Protein AF-A0A7U6KN04-F1 (afdb_monomer)

Nearest PDB structures (foldseek):
  6z42-assembly1_C  TM=4.101E-01  e=3.270E-01  Halomonas elongata DSM 2581
  3j98-assembly1_A  TM=2.577E-01  e=6.551E+00  Cricetulus griseus
  5i6d-assembly1_A  TM=1.847E-01  e=7.385E+00  Mycobacterium tuberculosis

Solvent-accessible surface area (backbone atoms only — not comparable to full-atom values): 20841 Å² total; per-residue (Å²): 142,78,86,77,80,76,82,75,76,75,76,66,75,45,76,50,78,45,83,50,96,66,23,37,42,40,35,39,36,37,52,29,76,85,34,38,54,49,93,87,43,89,87,42,47,56,49,71,74,61,46,39,47,77,46,79,41,98,45,84,90,50,55,56,42,81,38,49,54,45,70,46,79,86,47,94,47,59,47,67,56,26,50,44,52,22,38,37,57,32,64,65,52,79,93,85,68,64,71,39,37,35,35,32,11,45,56,49,81,11,37,39,49,28,50,44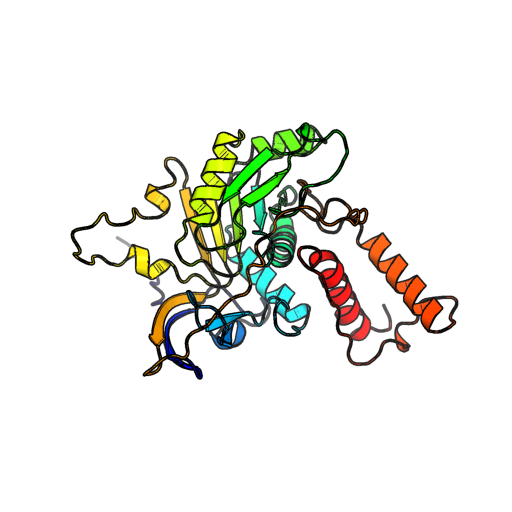,22,45,59,48,38,31,80,83,35,69,76,36,32,33,36,20,38,33,71,69,84,79,88,52,103,77,48,80,81,40,60,52,38,61,39,58,44,101,85,49,88,72,38,63,38,38,33,44,47,47,92,48,64,69,63,33,54,47,57,36,50,18,14,22,39,38,39,24,39,58,68,41,58,78,57,58,55,58,53,38,48,54,49,35,41,37,76,59,51,30,73,52,45,43,34,38,34,44,38,23,54,30,31,41,36,62,52,71,72,66,60,87,65,94,58,102,65,82,78,80,71,47,72,54,72,72,38,78,84,36,51,67,46,79,38,51,45,28,35,29,37,74,48,81,44,75,35,88,86,67,81,88,71,84,77,79,93,76,73,70,81,71,81,66,99,61,82,78,72,94,65,82,53,78,24,49,29,59,31,73,57,76,64,68,65,43,69,60,53,50,52,51,49,36,53,52,52,10,53,76,70,74,41,98,57,65,57,78,88,73,58,66,98,74,80,88,73,77,52,56,78,67,52,30,47,65,42,44,56,50,42,39,48,51,56,52,44,72,75,43,87,84,118

Sequence (359 aa):
MNDTNQDITSNKTYKRSITLPRGTLDLTYQTNSMANKNSLKQNDSYQLEDLLGFAQRINPKRAFLFVSKVLGRHIPVAPSTMRDAFTDLANLVPSDLPKPILVIGMAETAVGLSAGVHQALQTRYPNALLLNSTRHTQHSDNNSEALLTTFNEDHSHASQHLIYQSTDSVTQEQLLASKTLIMVDDEASTGNTCVNVVTALRDAGLTQLEQVHLTTLVDWSLDQENTNQQTDDIMPARMADRLTGIEFHRHHLLSGAWQWTDAPNPEPITMPSVDTTAAGSQALGFTGNWGRFPTLNSTDGFNNYLSSFQAAFASFHNQDSFDVTQLPKKILVLGSNEFVWLPFLLAEWLETTSQNPQS

Mean predicted aligned error: 8.48 Å

Secondary structure (DSSP, 8-state):
-------------EEEEEEETTEEEEEEEEE-TTSBSSTTSTT-BPPHHHHEEEEE---SS--EEEEESSS-SSS---HHHHHHHHHHHHHHS-S---SSEEEEEPTTTHHHHHHHHHHHHTTT-TTPEE---BSS----TTGGGGEEEEEE-TT-SS-EEEEEPPSSHHHHHHHHT--EEEEEEEEESSSHHHHHHHHHHHHTT-TT--EEEEEEEEE--SHHHH-----SS-PPPPHHHHSTT-EEEEEEEEEEEEEEEEPSSPPP---------SPPSSPPP----TTTS-BS-TTTTHHHHHHHHHHHHHHHTT-SS--GGGS-S------BTTBTHHHHHHHHHHHHHHH-TT-

pLDDT: mean 83.82, std 17.73, range [25.92, 98.75]

Radius of gyration: 21.84 Å; Cα contacts (8 Å, |Δi|>4): 608; chains: 1; bounding box: 73×58×54 Å

Foldseek 3Di:
DDDDPPPPPPFDWDWDWDDDPFFIKIWIKGFDQQLDQPPVDHDDADDLVLFWDKDADLDPPGGIDTDGQQQCPPHHHQLVSVLSLLLSLLVLDDLDDDDDEEFEEEFDRCLQSSLSSLVNNCVRRLRYKFAYWDLADQDDPPPPVFWLFWFFDPPDPQTIITTTEDPDPVLRVRLLQGQEYEYEYAEAAACVVVLRVLVRSVVSRNVNHAEYEDGYQEYANVVLQVPPDPDPPDRDDDNCVSNPNHHYHYTYRMYTHMDTDTDPPGDDRDDPPPRDSDDDPDNDPCPDPCNNYIDSDNCPCLVVVLVVVFCVVCVVVVHPTRQLVPDDPDDDQDADTNRDNSSSVVSVVNVVCNVPVPD

Structure (mmCIF, N/CA/C/O backbone):
data_AF-A0A7U6KN04-F1
#
_entry.id   AF-A0A7U6KN04-F1
#
loop_
_atom_site.group_PDB
_atom_site.id
_atom_site.type_symbol
_atom_site.label_atom_id
_atom_site.label_alt_id
_atom_site.label_comp_id
_atom_site.label_asym_id
_atom_site.label_entity_id
_atom_site.label_seq_id
_atom_site.pdbx_PDB_ins_code
_atom_site.Cartn_x
_atom_site.Cartn_y
_atom_site.Cartn_z
_atom_site.occupancy
_atom_site.B_iso_or_equiv
_atom_site.auth_seq_id
_atom_site.auth_comp_id
_atom_site.auth_asym_id
_atom_site.auth_atom_id
_atom_site.pdbx_PDB_model_num
ATOM 1 N N . MET A 1 1 ? -41.191 12.224 -18.352 1.00 35.34 1 MET A N 1
ATOM 2 C CA . MET A 1 1 ? -40.202 11.778 -19.349 1.00 35.34 1 MET A CA 1
ATOM 3 C C . MET A 1 1 ? -39.250 12.929 -19.563 1.00 35.34 1 MET A C 1
ATOM 5 O O . MET A 1 1 ? -39.629 13.875 -20.228 1.00 35.34 1 MET A O 1
ATOM 9 N N . ASN A 1 2 ? -38.102 12.896 -18.899 1.00 25.92 2 ASN A N 1
ATOM 10 C CA . ASN A 1 2 ? -36.948 13.712 -19.249 1.00 25.92 2 ASN A CA 1
ATOM 11 C C . ASN A 1 2 ? -35.750 12.788 -19.078 1.00 25.92 2 ASN A C 1
ATOM 13 O O . ASN A 1 2 ? -35.497 12.311 -17.972 1.00 25.92 2 ASN A O 1
ATOM 17 N N . ASP A 1 3 ? -35.133 12.477 -20.212 1.00 30.30 3 ASP A N 1
ATOM 18 C CA . ASP A 1 3 ? -33.975 11.612 -20.358 1.00 30.30 3 ASP A CA 1
ATOM 19 C C . ASP A 1 3 ? -32.806 12.127 -19.520 1.00 30.30 3 ASP A C 1
ATOM 21 O O . ASP A 1 3 ? -32.228 13.182 -19.782 1.00 30.30 3 ASP A O 1
ATOM 25 N N . THR A 1 4 ? -32.429 11.345 -18.516 1.00 29.69 4 THR A N 1
ATOM 26 C CA . THR A 1 4 ? -31.066 11.324 -17.994 1.00 29.69 4 THR A CA 1
ATOM 27 C C . THR A 1 4 ? -30.184 10.623 -19.019 1.00 29.69 4 THR A C 1
ATOM 29 O O . THR A 1 4 ? -30.147 9.395 -19.067 1.00 29.69 4 THR A O 1
ATOM 32 N N . ASN A 1 5 ? -29.458 11.404 -19.821 1.00 30.12 5 ASN A N 1
ATOM 33 C CA . ASN A 1 5 ? -28.256 10.920 -20.492 1.00 30.12 5 ASN A CA 1
ATOM 34 C C . ASN A 1 5 ? -27.247 10.520 -19.406 1.00 30.12 5 ASN A C 1
ATOM 36 O O . ASN A 1 5 ? -26.563 11.367 -18.835 1.00 30.12 5 ASN A O 1
ATOM 40 N N . GLN A 1 6 ? -27.194 9.225 -19.095 1.00 32.91 6 GLN A N 1
ATOM 41 C CA . GLN A 1 6 ? -26.001 8.620 -18.523 1.00 32.91 6 GLN A CA 1
ATOM 42 C C . GLN A 1 6 ? -24.910 8.722 -19.585 1.00 32.91 6 GLN A C 1
ATOM 44 O O . GLN A 1 6 ? -24.980 8.061 -20.621 1.00 32.91 6 GLN A O 1
ATOM 49 N N . ASP A 1 7 ? -23.931 9.585 -19.340 1.00 30.75 7 ASP A N 1
ATOM 50 C CA . ASP A 1 7 ? -22.697 9.632 -20.111 1.00 30.75 7 ASP A CA 1
ATOM 51 C C . ASP A 1 7 ? -21.932 8.334 -19.811 1.00 30.75 7 ASP A C 1
ATOM 53 O O . ASP A 1 7 ? -21.196 8.215 -18.832 1.00 30.75 7 ASP A O 1
ATOM 57 N N . ILE A 1 8 ? -22.196 7.295 -20.604 1.00 37.28 8 ILE A N 1
ATOM 58 C CA . ILE A 1 8 ? -21.414 6.062 -20.599 1.00 37.28 8 ILE A CA 1
ATOM 59 C C . ILE A 1 8 ? -20.103 6.418 -21.296 1.00 37.28 8 ILE A C 1
ATOM 61 O O . ILE A 1 8 ? -19.973 6.289 -22.514 1.00 37.28 8 ILE A O 1
ATOM 65 N N . THR A 1 9 ? -19.123 6.906 -20.536 1.00 42.34 9 THR A N 1
ATOM 66 C CA . THR A 1 9 ? -17.745 7.015 -21.014 1.00 42.34 9 THR A CA 1
ATOM 67 C C . THR A 1 9 ? -17.294 5.618 -21.427 1.00 42.34 9 THR A C 1
ATOM 69 O O . THR A 1 9 ? -17.093 4.746 -20.583 1.00 42.34 9 THR A O 1
ATOM 72 N N . SER A 1 10 ? -17.179 5.362 -22.732 1.00 43.31 10 SER A N 1
ATOM 73 C CA . SER A 1 10 ? -16.642 4.094 -23.215 1.00 43.31 10 SER A CA 1
ATOM 74 C C . SER A 1 10 ? -15.179 4.004 -22.776 1.00 43.31 10 SER A C 1
ATOM 76 O O . SER A 1 10 ? -14.326 4.696 -23.340 1.00 43.31 10 SER A O 1
ATOM 78 N N . ASN A 1 11 ? -14.873 3.183 -21.771 1.00 65.06 11 ASN A N 1
ATOM 79 C CA . ASN A 1 11 ? -13.492 2.922 -21.376 1.00 65.06 11 ASN A CA 1
ATOM 80 C C . ASN A 1 11 ? -12.765 2.295 -22.567 1.00 65.06 11 ASN A C 1
ATOM 82 O O . ASN A 1 11 ? -13.037 1.161 -22.966 1.00 65.06 11 ASN A O 1
ATOM 86 N N . LYS A 1 12 ? -11.873 3.066 -23.190 1.00 80.00 12 LYS A N 1
ATOM 87 C CA . LYS A 1 12 ? -11.115 2.616 -24.354 1.00 80.00 12 LYS A CA 1
ATOM 88 C C . LYS A 1 12 ? -10.194 1.476 -23.929 1.00 80.00 12 LYS A C 1
ATOM 90 O O . LYS A 1 12 ? -9.319 1.662 -23.089 1.00 80.00 12 LYS A O 1
ATOM 95 N N . THR A 1 13 ? -10.388 0.309 -24.531 1.00 88.75 13 THR A N 1
ATOM 96 C CA . THR A 1 13 ? -9.527 -0.856 -24.320 1.00 88.75 13 THR A CA 1
ATOM 97 C C . THR A 1 13 ? -8.310 -0.793 -25.240 1.00 88.75 13 THR A C 1
ATOM 99 O O . THR A 1 13 ? -8.431 -0.563 -26.445 1.00 88.75 13 THR A O 1
ATOM 102 N N . TYR A 1 14 ? -7.135 -1.037 -24.674 1.00 92.31 14 TYR A N 1
ATOM 103 C CA . TYR A 1 14 ? -5.846 -1.074 -25.352 1.00 92.31 14 TYR A CA 1
ATOM 104 C C . TYR A 1 14 ? -5.291 -2.496 -25.370 1.00 92.31 14 TYR A C 1
ATOM 106 O O . TYR A 1 14 ? -5.616 -3.313 -24.510 1.00 92.31 14 TYR A O 1
ATOM 114 N N . LYS A 1 15 ? -4.426 -2.785 -26.346 1.00 94.62 15 LYS A N 1
ATOM 115 C CA . LYS A 1 15 ? -3.685 -4.046 -26.436 1.00 94.62 15 LYS A CA 1
ATOM 116 C C . LYS A 1 15 ? -2.203 -3.777 -26.594 1.00 94.62 15 LYS A C 1
ATOM 118 O O . LYS A 1 15 ? -1.823 -2.833 -27.290 1.00 94.62 15 LYS A O 1
ATOM 123 N N . ARG A 1 16 ? -1.371 -4.615 -25.981 1.00 95.75 16 ARG A N 1
ATOM 124 C CA . ARG A 1 16 ? 0.081 -4.513 -26.095 1.00 95.75 16 ARG A CA 1
ATOM 125 C C . ARG A 1 16 ? 0.765 -5.857 -25.904 1.00 95.75 16 ARG A C 1
ATOM 127 O O . ARG A 1 16 ? 0.475 -6.544 -24.938 1.00 95.75 16 ARG A O 1
ATOM 134 N N . SER A 1 17 ? 1.734 -6.155 -26.759 1.00 96.69 17 SER A N 1
ATOM 135 C CA . SER A 1 17 ? 2.605 -7.323 -26.619 1.00 96.69 17 SER A CA 1
ATOM 136 C C . SER A 1 17 ? 4.001 -6.887 -26.191 1.00 96.69 17 SER A C 1
ATOM 138 O O . SER A 1 17 ? 4.592 -5.987 -26.793 1.00 96.69 17 SER A O 1
ATOM 140 N N . ILE A 1 18 ? 4.533 -7.523 -25.152 1.00 96.38 18 ILE A N 1
ATOM 141 C CA . ILE A 1 18 ? 5.888 -7.314 -24.644 1.00 96.38 18 ILE A CA 1
ATOM 142 C C . ILE A 1 18 ? 6.683 -8.593 -24.880 1.00 96.38 18 ILE A C 1
ATOM 144 O O . ILE A 1 18 ? 6.336 -9.647 -24.359 1.00 96.38 18 ILE A O 1
ATOM 148 N N . THR A 1 19 ? 7.762 -8.505 -25.653 1.00 95.12 19 THR A N 1
ATOM 149 C CA . THR A 1 19 ? 8.671 -9.640 -25.861 1.00 95.12 19 THR A CA 1
ATOM 150 C C . THR A 1 19 ? 9.779 -9.603 -24.814 1.00 95.12 19 THR A C 1
ATOM 152 O O . THR A 1 19 ? 10.491 -8.606 -24.696 1.00 95.12 19 THR A O 1
ATOM 155 N N . LEU A 1 20 ? 9.929 -10.690 -24.064 1.00 92.75 20 LEU A N 1
ATOM 156 C CA . LEU A 1 20 ? 11.006 -10.931 -23.106 1.00 92.75 20 LEU A CA 1
ATOM 157 C C . LEU A 1 20 ? 11.817 -12.161 -23.558 1.00 92.75 20 LEU A C 1
ATOM 159 O O . LEU A 1 20 ? 11.308 -12.983 -24.318 1.00 92.75 20 LEU A O 1
ATOM 163 N N . PRO A 1 21 ? 13.068 -12.343 -23.096 1.00 90.19 21 PRO A N 1
ATOM 164 C CA . PRO A 1 21 ? 13.891 -13.474 -23.538 1.00 90.19 21 PRO A CA 1
ATOM 165 C C . PRO A 1 21 ? 13.244 -14.857 -23.341 1.00 90.19 21 PRO A C 1
ATOM 167 O O . PRO A 1 21 ? 13.492 -15.763 -24.130 1.00 90.19 21 PRO A O 1
ATOM 170 N N . ARG A 1 22 ? 12.403 -15.025 -22.312 1.00 89.25 22 ARG A N 1
ATOM 171 C CA . ARG A 1 22 ? 11.709 -16.287 -22.002 1.00 89.25 22 ARG A CA 1
ATOM 172 C C . ARG A 1 22 ? 10.321 -16.437 -22.619 1.00 89.25 22 ARG A C 1
ATOM 174 O O . ARG A 1 22 ? 9.714 -17.482 -22.414 1.00 89.25 22 ARG A O 1
ATOM 181 N N . GLY A 1 23 ? 9.811 -15.443 -23.340 1.00 92.62 23 GLY A N 1
ATOM 182 C CA . GLY A 1 23 ? 8.467 -15.508 -23.907 1.00 92.62 23 GLY A CA 1
ATOM 183 C C . GLY A 1 23 ? 7.835 -14.147 -24.154 1.00 92.62 23 GLY A C 1
ATOM 184 O O . GLY A 1 23 ? 8.472 -13.103 -24.013 1.00 92.62 23 GLY A O 1
ATOM 185 N N . THR A 1 24 ? 6.560 -14.164 -24.509 1.00 95.25 24 THR A N 1
ATOM 186 C CA . THR A 1 24 ? 5.783 -12.966 -24.821 1.00 95.25 24 THR A CA 1
ATOM 187 C C . THR A 1 24 ? 4.661 -12.790 -23.809 1.00 95.25 24 THR A C 1
ATOM 189 O O . THR A 1 24 ? 3.948 -13.736 -23.480 1.00 95.25 24 THR A O 1
ATOM 192 N N . LEU A 1 25 ? 4.519 -11.560 -23.318 1.00 95.62 25 LEU A N 1
ATOM 193 C CA . LEU A 1 25 ? 3.440 -11.122 -22.447 1.00 95.62 25 LEU A CA 1
ATOM 194 C C . LEU A 1 25 ? 2.469 -10.257 -23.251 1.00 95.62 25 LEU A C 1
ATOM 196 O O . LEU A 1 25 ? 2.801 -9.129 -23.622 1.00 95.62 25 LEU A O 1
ATOM 200 N N . ASP A 1 26 ? 1.278 -10.780 -23.499 1.00 95.69 26 ASP A N 1
ATOM 201 C CA . ASP A 1 26 ? 0.195 -10.074 -24.172 1.00 95.69 26 ASP A CA 1
ATOM 202 C C . ASP A 1 26 ? -0.744 -9.461 -23.137 1.00 95.69 26 ASP A C 1
ATOM 204 O O . ASP A 1 26 ? -1.201 -10.141 -22.224 1.00 95.69 26 ASP A O 1
ATOM 208 N N . LEU A 1 27 ? -1.026 -8.169 -23.272 1.00 95.06 27 LEU A N 1
ATOM 209 C CA . LEU A 1 27 ? -1.843 -7.381 -22.356 1.00 95.06 27 LEU A CA 1
ATOM 210 C C . LEU A 1 27 ? -3.068 -6.841 -23.086 1.00 95.06 27 LEU A C 1
ATOM 212 O O . LEU A 1 27 ? -2.950 -6.304 -24.191 1.00 95.06 27 LEU A O 1
ATOM 216 N N . THR A 1 28 ? -4.218 -6.897 -22.425 1.00 93.69 28 THR A N 1
ATOM 217 C CA . THR A 1 28 ? -5.410 -6.113 -22.766 1.00 93.69 28 THR A CA 1
ATOM 218 C C . THR A 1 28 ? -5.756 -5.267 -21.551 1.00 93.69 28 THR A C 1
ATOM 220 O O . THR A 1 28 ? -5.873 -5.821 -20.468 1.00 93.69 28 THR A O 1
ATOM 223 N N . TYR A 1 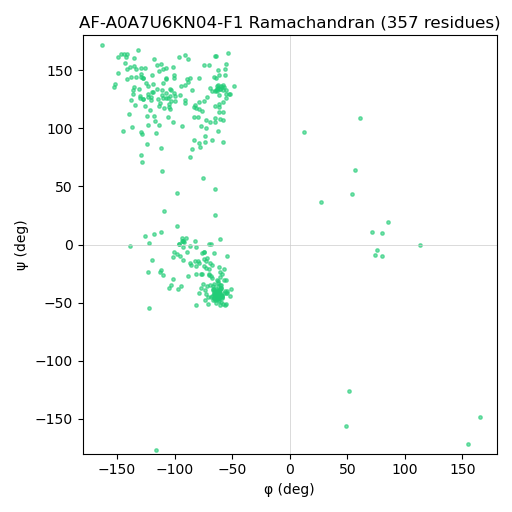29 ? -5.859 -3.944 -21.681 1.00 92.75 29 TYR A N 1
ATOM 224 C CA . TYR A 1 29 ? -5.993 -3.070 -20.510 1.00 92.75 29 TYR A CA 1
ATOM 225 C C . TYR A 1 29 ? -6.808 -1.802 -20.767 1.00 92.75 29 TYR A C 1
ATOM 227 O O . TYR A 1 29 ? -6.992 -1.374 -21.907 1.00 92.75 29 TYR A O 1
ATOM 235 N N . GLN A 1 30 ? -7.269 -1.193 -19.682 1.00 91.56 30 GLN A N 1
ATOM 236 C CA . GLN A 1 30 ? -7.970 0.081 -19.611 1.00 91.56 30 GLN A CA 1
ATOM 237 C C . GLN A 1 30 ? -7.298 0.963 -18.558 1.00 91.56 30 GLN A C 1
ATOM 239 O O . GLN A 1 30 ? -6.778 0.477 -17.553 1.00 91.56 30 GLN A O 1
ATOM 244 N N . THR A 1 31 ? -7.300 2.269 -18.794 1.00 88.88 31 THR A N 1
ATOM 245 C CA . THR A 1 31 ? -6.793 3.262 -17.846 1.00 88.88 31 THR A CA 1
ATOM 246 C C . THR A 1 31 ? -7.968 4.017 -17.248 1.00 88.88 31 THR A C 1
ATOM 248 O O . THR A 1 31 ? -8.966 4.269 -17.928 1.00 88.88 31 THR A O 1
ATOM 251 N N . ASN A 1 32 ? -7.882 4.349 -15.962 1.00 84.38 32 ASN A N 1
ATOM 252 C CA . ASN A 1 32 ? -8.967 5.031 -15.277 1.00 84.38 32 ASN A CA 1
ATOM 253 C C . ASN A 1 32 ? -8.940 6.530 -15.606 1.00 84.38 32 ASN A C 1
ATOM 255 O O . ASN A 1 32 ? -8.054 7.253 -15.158 1.00 84.38 32 ASN A O 1
ATOM 259 N N . SER A 1 33 ? -9.920 7.008 -16.377 1.00 77.44 33 SER A N 1
ATOM 260 C CA . SER A 1 33 ? -10.015 8.423 -16.762 1.00 77.44 33 SER A CA 1
ATOM 261 C C . SER A 1 33 ? -10.326 9.359 -15.593 1.00 77.44 33 SER A C 1
ATOM 263 O O . SER A 1 33 ? -10.115 10.561 -15.717 1.00 77.44 33 SER A O 1
ATOM 265 N N . MET A 1 34 ? -10.824 8.833 -14.468 1.00 74.25 34 MET A N 1
ATOM 266 C CA . MET A 1 34 ? -11.049 9.606 -13.240 1.00 74.25 34 MET A CA 1
ATOM 267 C C . MET A 1 34 ? -9.764 9.783 -12.422 1.00 74.25 34 MET A C 1
ATOM 269 O O . MET A 1 34 ? -9.690 10.688 -11.591 1.00 74.25 34 MET A O 1
ATOM 273 N N . ALA A 1 35 ? -8.743 8.954 -12.664 1.00 69.06 35 ALA A N 1
ATOM 274 C CA . ALA A 1 35 ? -7.421 9.112 -12.076 1.00 69.06 35 ALA A CA 1
ATOM 275 C C . ALA A 1 35 ? -6.604 10.120 -12.903 1.00 69.06 35 ALA A C 1
ATOM 277 O O . ALA A 1 35 ? -5.926 9.762 -13.869 1.00 69.06 35 ALA A O 1
ATOM 278 N N . ASN A 1 36 ? -6.705 11.398 -12.537 1.00 65.50 36 ASN A N 1
ATOM 279 C CA . ASN A 1 36 ? -5.963 12.477 -13.188 1.00 65.50 36 ASN A CA 1
ATOM 280 C C . ASN A 1 36 ? -4.554 12.585 -12.610 1.00 65.50 36 ASN A C 1
ATOM 282 O O . ASN A 1 36 ? -4.407 12.936 -11.443 1.00 65.50 36 ASN A O 1
ATOM 286 N N . LYS A 1 37 ? -3.530 12.380 -13.446 1.00 58.31 37 LYS A N 1
ATOM 287 C CA . LYS A 1 37 ? -2.132 12.583 -13.062 1.00 58.31 37 LYS A CA 1
ATOM 288 C C . LYS A 1 37 ? -1.925 14.046 -12.681 1.00 58.31 37 LYS A C 1
ATOM 290 O O . LYS A 1 37 ? -1.977 14.913 -13.551 1.00 58.31 37 LYS A O 1
ATOM 295 N N . ASN A 1 38 ? -1.632 14.306 -11.407 1.00 57.94 38 ASN A N 1
ATOM 296 C CA . ASN A 1 38 ? -1.598 15.647 -10.816 1.00 57.94 38 ASN A CA 1
ATOM 297 C C . ASN A 1 38 ? -2.960 16.359 -10.901 1.00 57.94 38 ASN A C 1
ATOM 299 O O . ASN A 1 38 ? -3.333 16.891 -11.945 1.00 57.94 38 ASN A O 1
ATOM 303 N N . SER A 1 39 ? -3.646 16.522 -9.764 1.00 52.59 39 SER A N 1
ATOM 304 C CA . SER A 1 39 ? -4.948 17.218 -9.663 1.00 52.59 39 SER A CA 1
ATOM 305 C C . SER A 1 39 ? -4.973 18.660 -10.225 1.00 52.59 39 SER A C 1
ATOM 307 O O . SER A 1 39 ? -6.040 19.255 -10.360 1.00 52.59 39 SER A O 1
ATOM 309 N N . LEU A 1 40 ? -3.809 19.229 -10.563 1.00 46.16 40 LEU A N 1
ATOM 310 C CA . LEU A 1 40 ? -3.621 20.560 -11.148 1.00 46.16 40 LEU A CA 1
ATOM 311 C C . LEU A 1 40 ? -3.581 20.578 -12.692 1.00 46.16 40 LEU A C 1
ATOM 313 O O . LEU A 1 40 ? -3.687 21.655 -13.279 1.00 46.16 40 LEU A O 1
ATOM 317 N N . LYS A 1 41 ? -3.440 19.429 -13.370 1.00 46.91 41 LYS A N 1
ATOM 318 C CA . LYS A 1 41 ? -3.479 19.321 -14.839 1.00 46.91 41 LYS A CA 1
ATOM 319 C C . LYS A 1 41 ? -4.679 18.470 -15.259 1.00 46.91 41 LYS A C 1
ATOM 321 O O . LYS A 1 41 ? -4.616 17.248 -15.270 1.00 46.91 41 LYS A O 1
ATOM 326 N N . GLN A 1 42 ? -5.791 19.122 -15.602 1.00 43.09 42 GLN A N 1
ATOM 327 C CA . GLN A 1 42 ? -6.953 18.426 -16.167 1.00 43.09 42 GLN A CA 1
ATOM 328 C C . GLN A 1 42 ? -6.567 17.705 -17.477 1.00 43.09 42 GLN A C 1
ATOM 330 O O . GLN A 1 42 ? -5.910 18.309 -18.325 1.00 43.09 42 GLN A O 1
ATOM 335 N N . ASN A 1 43 ? -7.039 16.460 -17.643 1.00 50.94 43 ASN A N 1
ATOM 336 C CA . ASN A 1 43 ? -6.989 15.610 -18.850 1.00 50.94 43 ASN A CA 1
ATOM 337 C C . ASN A 1 43 ? -5.741 14.751 -19.145 1.00 50.94 43 ASN A C 1
ATOM 339 O O . ASN A 1 43 ? -5.619 14.286 -20.278 1.00 50.94 43 ASN A O 1
ATOM 343 N N . ASP A 1 44 ? -4.869 14.444 -18.182 1.00 67.94 44 ASP A N 1
ATOM 344 C CA . ASP A 1 44 ? -3.793 13.458 -18.410 1.00 67.94 44 ASP A CA 1
ATOM 345 C C . ASP A 1 44 ? -4.029 12.186 -17.575 1.00 67.94 44 ASP A C 1
ATOM 347 O O . ASP A 1 44 ? -3.531 12.029 -16.461 1.00 67.94 44 ASP A O 1
ATOM 351 N N . SER A 1 45 ? -4.867 11.280 -18.089 1.00 78.50 45 SER A N 1
ATOM 352 C CA . SER A 1 45 ? -5.052 9.950 -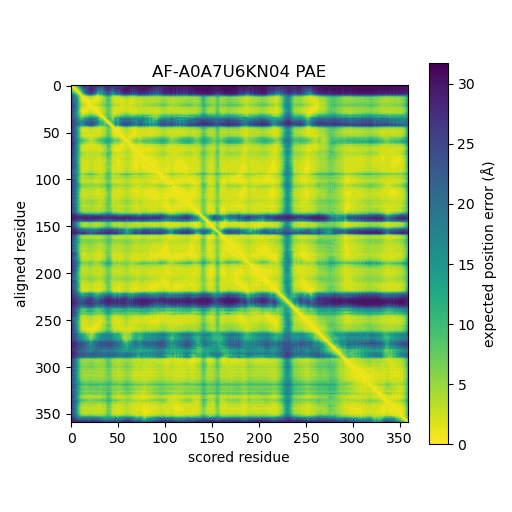17.492 1.00 78.50 45 SER A CA 1
ATOM 353 C C . SER A 1 45 ? -3.747 9.155 -17.572 1.00 78.50 45 SER A C 1
ATOM 355 O O . SER A 1 45 ? -3.079 9.201 -18.612 1.00 78.50 45 SER A O 1
ATOM 357 N N . TYR A 1 46 ? -3.443 8.356 -16.546 1.00 88.12 46 TYR A N 1
ATOM 358 C CA . TYR A 1 46 ? -2.298 7.440 -16.564 1.00 88.12 46 TYR A CA 1
ATOM 359 C C . TYR A 1 46 ? -2.243 6.611 -17.852 1.00 88.12 46 TYR A C 1
ATOM 361 O O . TYR A 1 46 ? -3.253 6.066 -18.296 1.00 88.12 46 TYR A O 1
ATOM 369 N N . GLN A 1 47 ? -1.054 6.480 -18.435 1.00 90.75 47 GLN A N 1
ATOM 370 C CA . GLN A 1 47 ? -0.751 5.488 -19.461 1.00 90.75 47 GLN A CA 1
ATOM 371 C C . GLN A 1 47 ? -0.100 4.258 -18.821 1.00 90.75 47 GLN A C 1
ATOM 373 O O . GLN A 1 47 ? 0.475 4.327 -17.735 1.00 90.75 47 GLN A O 1
ATOM 378 N N . LEU A 1 48 ? -0.109 3.123 -19.532 1.00 93.00 48 LEU A N 1
ATOM 379 C CA . LEU A 1 48 ? 0.569 1.897 -19.083 1.00 93.00 48 LEU A CA 1
ATOM 380 C C . LEU A 1 48 ? 2.029 2.162 -18.681 1.00 93.00 48 LEU A C 1
ATOM 382 O O . LEU A 1 48 ? 2.515 1.609 -17.701 1.00 93.00 48 LEU A O 1
ATOM 386 N N . GLU A 1 49 ? 2.709 3.037 -19.420 1.00 93.69 49 GLU A N 1
ATOM 387 C CA . GLU A 1 49 ? 4.123 3.345 -19.211 1.00 93.69 49 GLU A CA 1
ATOM 388 C C . GLU A 1 49 ? 4.414 4.305 -18.069 1.00 93.69 49 GLU A C 1
ATOM 390 O O . GLU A 1 49 ? 5.574 4.402 -17.664 1.00 93.69 49 GLU A O 1
ATOM 395 N N . ASP A 1 50 ? 3.399 4.998 -17.560 1.00 93.62 50 ASP A N 1
ATOM 396 C CA . ASP A 1 50 ? 3.529 5.791 -16.343 1.00 93.62 50 ASP A CA 1
ATOM 397 C C . ASP A 1 50 ? 3.559 4.880 -15.111 1.00 93.62 50 ASP A C 1
ATOM 399 O O . ASP A 1 50 ? 4.263 5.165 -14.148 1.00 93.62 50 ASP A O 1
ATOM 403 N N . LEU A 1 51 ? 2.821 3.764 -15.155 1.00 95.31 51 LEU A N 1
ATOM 404 C CA . LEU A 1 51 ? 2.635 2.865 -14.015 1.00 95.31 51 LEU A CA 1
ATOM 405 C C . LEU A 1 51 ? 3.584 1.668 -14.036 1.00 95.31 51 LEU A C 1
ATOM 407 O O . LEU A 1 51 ? 4.076 1.263 -12.983 1.00 95.31 51 LEU A O 1
ATOM 411 N N . LEU A 1 52 ? 3.855 1.099 -15.214 1.00 96.06 52 LEU A N 1
ATOM 412 C CA . LEU A 1 52 ? 4.529 -0.189 -15.349 1.00 96.06 52 LEU A CA 1
ATOM 413 C C . LEU A 1 52 ? 5.718 -0.156 -16.312 1.00 96.06 52 LEU A C 1
ATOM 415 O O . LEU A 1 52 ? 5.719 0.494 -17.356 1.00 96.06 52 LEU A O 1
ATOM 419 N N . GLY A 1 53 ? 6.741 -0.920 -15.955 1.00 96.00 53 GLY A N 1
ATOM 420 C CA . GLY A 1 53 ? 7.700 -1.541 -16.855 1.00 96.00 53 GLY A CA 1
ATOM 421 C C . GLY A 1 53 ? 7.597 -3.065 -16.763 1.00 96.00 53 GLY A C 1
ATOM 422 O O . GLY A 1 53 ? 6.765 -3.608 -16.034 1.00 96.00 53 GLY A O 1
ATOM 423 N N . PHE A 1 54 ? 8.469 -3.769 -17.479 1.00 96.06 54 PHE A N 1
ATOM 424 C CA . PHE A 1 54 ? 8.435 -5.229 -17.562 1.00 96.06 54 PHE A CA 1
ATOM 425 C C . PHE A 1 54 ? 9.841 -5.792 -17.410 1.00 96.06 54 PHE A C 1
ATOM 427 O O . PHE A 1 54 ? 10.787 -5.285 -18.011 1.00 96.06 54 PHE A O 1
ATOM 434 N N . ALA A 1 55 ? 9.970 -6.845 -16.612 1.00 93.81 55 ALA A N 1
ATOM 435 C CA . ALA A 1 55 ? 11.224 -7.557 -16.420 1.00 93.81 55 ALA A CA 1
ATOM 436 C C . ALA A 1 55 ? 11.009 -9.069 -16.474 1.00 93.81 55 ALA A C 1
ATOM 438 O O . ALA A 1 55 ? 9.903 -9.573 -16.280 1.00 93.81 55 ALA A O 1
ATOM 439 N N . GLN A 1 56 ? 12.089 -9.803 -16.719 1.00 90.31 56 GLN A N 1
ATOM 440 C CA . GLN A 1 56 ? 12.097 -11.258 -16.658 1.00 90.31 56 GLN A CA 1
ATOM 441 C C . GLN A 1 56 ? 12.439 -11.736 -15.245 1.00 90.31 56 GLN A C 1
ATOM 443 O O . GLN A 1 56 ? 13.310 -11.173 -14.584 1.00 90.31 56 GLN A O 1
ATOM 448 N N . ARG A 1 57 ? 11.796 -12.819 -14.804 1.00 87.62 57 ARG A N 1
ATOM 449 C CA . ARG A 1 57 ? 12.112 -13.509 -13.551 1.00 87.62 57 ARG A CA 1
ATOM 450 C C . ARG A 1 57 ? 12.793 -14.841 -13.816 1.00 87.62 57 ARG A C 1
ATOM 452 O O . ARG A 1 57 ? 12.419 -15.598 -14.717 1.00 87.62 57 ARG A O 1
ATOM 459 N N . ILE A 1 58 ? 13.734 -15.162 -12.937 1.00 84.06 58 ILE A N 1
ATOM 460 C CA . ILE A 1 58 ? 14.235 -16.522 -12.762 1.00 84.06 58 ILE A CA 1
ATOM 461 C C . ILE A 1 58 ? 13.268 -17.217 -11.798 1.00 84.06 58 ILE A C 1
ATOM 463 O O . ILE A 1 58 ? 13.451 -17.194 -10.588 1.00 84.06 58 ILE A O 1
ATOM 467 N N . ASN A 1 59 ? 12.150 -17.719 -12.321 1.00 83.56 59 ASN A N 1
ATOM 468 C CA . ASN A 1 59 ? 11.130 -18.417 -11.541 1.00 83.56 59 ASN A CA 1
ATOM 469 C C . ASN A 1 59 ? 10.393 -19.428 -12.444 1.00 83.56 59 ASN A C 1
ATOM 471 O O . ASN A 1 59 ? 10.109 -19.093 -13.603 1.00 83.56 59 ASN A O 1
ATOM 475 N N . PRO A 1 60 ? 10.101 -20.648 -11.950 1.00 75.69 60 PRO A N 1
ATOM 476 C CA . PRO A 1 60 ? 9.454 -21.690 -12.745 1.00 75.69 60 PRO A CA 1
ATOM 477 C C . PRO A 1 60 ? 7.946 -21.471 -12.941 1.00 75.69 60 PRO A C 1
ATOM 479 O O . PRO A 1 60 ? 7.400 -21.958 -13.920 1.00 75.69 60 PRO A O 1
ATOM 482 N N . LYS A 1 61 ? 7.271 -20.746 -12.038 1.00 77.12 61 LYS A N 1
ATOM 483 C CA . LYS A 1 61 ? 5.816 -20.518 -12.074 1.00 77.12 61 LYS A CA 1
ATOM 484 C C . LYS A 1 61 ? 5.422 -19.217 -12.775 1.00 77.12 61 LYS A C 1
ATOM 486 O O . LYS A 1 61 ? 4.386 -19.165 -13.423 1.00 77.12 61 LYS A O 1
ATOM 491 N N . ARG A 1 62 ? 6.221 -18.153 -12.632 1.00 84.38 62 ARG A N 1
ATOM 492 C CA . ARG A 1 62 ? 5.944 -16.832 -13.227 1.00 84.38 62 ARG A CA 1
ATOM 493 C C . ARG A 1 62 ? 7.216 -16.245 -13.833 1.00 84.38 62 ARG A C 1
ATOM 495 O O . ARG A 1 62 ? 8.060 -15.722 -13.112 1.00 84.38 62 ARG A O 1
ATOM 502 N N . ALA A 1 63 ? 7.352 -16.334 -15.157 1.00 89.19 63 ALA A N 1
ATOM 503 C CA . ALA A 1 63 ? 8.577 -15.986 -15.888 1.00 89.19 63 ALA A CA 1
ATOM 504 C C . ALA A 1 63 ? 8.828 -14.475 -16.063 1.00 89.19 63 ALA A C 1
ATOM 506 O O . ALA A 1 63 ? 9.908 -14.080 -16.504 1.00 89.19 63 ALA A O 1
ATOM 507 N N . PHE A 1 64 ? 7.873 -13.626 -15.692 1.00 92.06 64 PHE A N 1
ATOM 508 C CA . PHE A 1 64 ? 7.939 -12.175 -15.852 1.00 92.06 64 PHE A CA 1
ATOM 509 C C . PHE A 1 64 ? 7.546 -11.444 -14.560 1.00 92.06 64 PHE A C 1
ATOM 511 O O . PHE A 1 64 ? 7.013 -12.035 -13.618 1.00 92.06 64 PHE A O 1
ATOM 518 N N . LEU A 1 65 ? 7.830 -10.147 -14.518 1.00 92.62 65 LEU A N 1
ATOM 519 C CA . LEU A 1 65 ? 7.517 -9.230 -13.429 1.00 92.62 65 LEU A CA 1
ATOM 520 C C . LEU A 1 65 ? 6.974 -7.923 -14.007 1.00 92.62 65 LEU A C 1
ATOM 522 O O . LEU A 1 65 ? 7.590 -7.343 -14.906 1.00 92.62 65 LEU A O 1
ATOM 526 N N . PHE A 1 66 ? 5.869 -7.439 -13.446 1.00 94.75 66 PHE A N 1
ATOM 527 C CA . PHE A 1 66 ? 5.444 -6.058 -13.625 1.00 94.75 66 PHE A CA 1
ATOM 528 C C . PHE A 1 66 ? 6.282 -5.167 -12.705 1.00 94.75 66 PHE A C 1
ATOM 530 O O . PHE A 1 66 ? 6.286 -5.318 -11.485 1.00 94.75 66 PHE A O 1
ATOM 537 N N . VAL A 1 67 ? 7.058 -4.267 -13.297 1.00 95.88 67 VAL A N 1
ATOM 538 C CA . VAL A 1 67 ? 7.941 -3.359 -12.566 1.00 95.88 67 VAL A CA 1
ATOM 539 C C . VAL A 1 67 ? 7.185 -2.063 -12.331 1.00 95.88 67 VAL A C 1
ATOM 541 O O . VAL A 1 67 ? 7.070 -1.255 -13.248 1.00 95.88 67 VAL A O 1
ATOM 544 N N . SER A 1 68 ? 6.669 -1.848 -11.122 1.00 96.31 68 SER A N 1
ATOM 545 C CA . SER A 1 68 ? 6.018 -0.574 -10.804 1.00 96.31 68 SER A CA 1
ATOM 546 C C . SER A 1 68 ? 6.995 0.600 -10.923 1.00 96.31 68 SER A C 1
ATOM 548 O O . SER A 1 68 ? 8.080 0.590 -10.333 1.00 96.31 68 SER A O 1
ATOM 550 N N . LYS A 1 69 ? 6.577 1.625 -11.668 1.00 96.75 69 LYS A N 1
ATOM 551 C CA . LYS A 1 69 ? 7.273 2.907 -11.844 1.00 96.75 69 LYS A CA 1
ATOM 552 C C . LYS A 1 69 ? 6.826 3.973 -10.842 1.00 96.75 69 LYS A C 1
ATOM 554 O O . LYS A 1 69 ? 7.324 5.090 -10.893 1.00 96.75 69 LYS A O 1
ATOM 559 N N . VAL A 1 70 ? 5.931 3.617 -9.917 1.00 96.88 70 VAL A N 1
ATOM 560 C CA . VAL A 1 70 ? 5.348 4.532 -8.919 1.00 96.88 70 VAL A CA 1
ATOM 561 C C . VAL A 1 70 ? 5.499 4.041 -7.472 1.00 96.88 70 VAL A C 1
ATOM 563 O O . VAL A 1 70 ? 4.958 4.649 -6.558 1.00 96.88 70 VAL A O 1
ATOM 566 N N . LEU A 1 71 ? 6.247 2.953 -7.238 1.00 94.69 71 LEU A N 1
ATOM 567 C CA . LEU A 1 71 ? 6.466 2.387 -5.893 1.00 94.69 71 LEU A CA 1
ATOM 568 C C . LEU A 1 71 ? 7.888 2.511 -5.350 1.00 94.69 71 LEU A C 1
ATOM 570 O O . LEU A 1 71 ? 8.087 2.351 -4.152 1.00 94.69 71 LEU A O 1
ATOM 574 N N . GLY A 1 72 ? 8.895 2.689 -6.206 1.00 93.75 72 GLY A N 1
ATOM 575 C CA . GLY A 1 72 ? 10.294 2.690 -5.759 1.00 93.75 72 GLY A CA 1
ATOM 576 C C . GLY A 1 72 ? 10.847 1.317 -5.333 1.00 93.75 72 GLY A C 1
ATOM 577 O O . GLY A 1 72 ? 11.934 1.255 -4.768 1.00 93.75 72 GLY A O 1
ATOM 578 N N . ARG A 1 73 ? 10.130 0.206 -5.588 1.00 92.31 73 ARG A N 1
ATOM 579 C CA . ARG A 1 73 ? 10.525 -1.150 -5.140 1.00 92.31 73 ARG A CA 1
ATOM 580 C C . ARG A 1 73 ? 11.701 -1.744 -5.918 1.00 92.31 73 ARG A C 1
ATOM 582 O O . ARG A 1 73 ? 12.604 -2.325 -5.327 1.00 92.31 73 ARG A O 1
ATOM 589 N N . HIS A 1 74 ? 11.645 -1.671 -7.246 1.00 92.31 74 HIS A N 1
ATOM 590 C CA . HIS A 1 74 ? 12.607 -2.338 -8.138 1.00 92.31 74 HIS A CA 1
ATOM 591 C C . HIS A 1 74 ? 13.535 -1.352 -8.852 1.00 92.31 74 HIS A C 1
ATOM 593 O O . HIS A 1 74 ? 14.637 -1.716 -9.252 1.00 92.31 74 HIS A O 1
ATOM 599 N N . ILE A 1 75 ? 13.075 -0.114 -9.033 1.00 94.69 75 ILE A N 1
ATOM 600 C CA . ILE A 1 75 ? 13.816 0.978 -9.660 1.00 94.69 75 ILE A CA 1
ATOM 601 C C . ILE A 1 75 ? 13.673 2.232 -8.790 1.00 94.69 75 ILE A C 1
ATOM 603 O O . ILE A 1 75 ? 12.642 2.374 -8.129 1.00 94.69 75 ILE A O 1
ATOM 607 N N . PRO A 1 76 ? 14.653 3.152 -8.792 1.00 95.56 76 PRO A N 1
ATOM 608 C CA . PRO A 1 76 ? 14.489 4.453 -8.154 1.00 95.56 76 PRO A CA 1
ATOM 609 C C . PRO A 1 76 ? 13.335 5.231 -8.794 1.00 95.56 76 PRO A C 1
ATOM 611 O O . PRO A 1 76 ? 13.253 5.322 -10.020 1.00 95.56 76 PRO A O 1
ATOM 614 N N . VAL A 1 77 ? 12.471 5.810 -7.964 1.00 96.50 77 VAL A N 1
ATOM 615 C CA . VAL A 1 77 ? 11.338 6.646 -8.382 1.00 96.50 77 VAL A CA 1
ATOM 616 C C . VAL A 1 77 ? 11.412 7.967 -7.620 1.00 96.50 77 VAL A C 1
ATOM 618 O O . VAL A 1 77 ? 11.826 7.987 -6.462 1.00 96.50 77 VAL A O 1
ATOM 621 N N . ALA A 1 78 ? 11.053 9.072 -8.276 1.00 96.44 78 ALA A N 1
ATOM 622 C CA . ALA A 1 78 ? 10.970 10.370 -7.614 1.00 96.44 78 ALA A CA 1
ATOM 623 C C . ALA A 1 78 ? 9.864 10.346 -6.536 1.00 96.44 78 ALA A C 1
ATOM 625 O O . ALA A 1 78 ? 8.760 9.881 -6.841 1.00 96.44 78 ALA A O 1
ATOM 626 N N . PRO A 1 79 ? 10.113 10.842 -5.310 1.00 97.06 79 PRO A N 1
ATOM 627 C CA . PRO A 1 79 ? 9.122 10.820 -4.233 1.00 97.06 79 PRO A CA 1
ATOM 628 C C . PRO A 1 79 ? 7.802 11.500 -4.617 1.00 97.06 79 PRO A C 1
ATOM 630 O O . PRO A 1 79 ? 6.742 10.919 -4.407 1.00 97.06 79 PRO A O 1
ATOM 633 N N . SER A 1 80 ? 7.863 12.645 -5.299 1.00 96.19 80 SER A N 1
ATOM 634 C CA . SER A 1 80 ? 6.716 13.335 -5.903 1.00 96.19 80 SER A CA 1
ATOM 635 C C . SER A 1 80 ? 5.867 12.438 -6.810 1.00 96.19 80 SER A C 1
ATOM 637 O O . SER A 1 80 ? 4.648 12.406 -6.686 1.00 96.19 80 SER A O 1
ATOM 639 N N . THR A 1 81 ? 6.492 11.634 -7.675 1.00 96.06 81 THR A N 1
ATOM 640 C CA . THR A 1 81 ? 5.772 10.694 -8.554 1.00 96.06 81 THR A CA 1
ATOM 641 C C . THR A 1 81 ? 5.070 9.589 -7.763 1.00 96.06 81 THR A C 1
ATOM 643 O O . THR A 1 81 ? 3.959 9.191 -8.112 1.00 96.06 81 THR A O 1
ATOM 646 N N . MET A 1 82 ? 5.696 9.090 -6.694 1.00 97.38 82 MET A N 1
ATOM 647 C CA . MET A 1 82 ? 5.056 8.116 -5.803 1.00 97.38 82 MET A CA 1
ATOM 648 C C . MET A 1 82 ? 3.871 8.760 -5.071 1.00 97.38 82 MET A C 1
ATOM 650 O O . MET A 1 82 ? 2.781 8.194 -5.047 1.00 97.38 82 MET A O 1
ATOM 654 N N . ARG A 1 83 ? 4.059 9.971 -4.529 1.00 97.31 83 ARG A N 1
ATOM 655 C CA . ARG A 1 83 ? 3.019 10.727 -3.823 1.00 97.31 83 ARG A CA 1
ATOM 656 C C . ARG A 1 83 ? 1.804 11.006 -4.694 1.00 97.31 83 ARG A C 1
ATOM 658 O O . ARG A 1 83 ? 0.682 10.828 -4.215 1.00 97.31 83 ARG A O 1
ATOM 665 N N . ASP A 1 84 ? 2.022 11.414 -5.941 1.00 96.00 84 ASP A N 1
ATOM 666 C CA . ASP A 1 84 ? 0.958 11.637 -6.919 1.00 96.00 84 ASP A CA 1
ATOM 667 C C . ASP A 1 84 ? 0.127 10.361 -7.090 1.00 96.00 84 ASP A C 1
ATOM 669 O O . ASP A 1 84 ? -1.080 10.380 -6.865 1.00 96.00 84 ASP A O 1
ATOM 673 N N . ALA A 1 85 ? 0.774 9.222 -7.356 1.00 96.50 85 ALA A N 1
ATOM 674 C CA . ALA A 1 85 ? 0.079 7.946 -7.524 1.00 96.50 85 ALA A CA 1
ATOM 675 C C . ALA A 1 85 ? -0.686 7.509 -6.264 1.00 96.50 85 ALA A C 1
ATOM 677 O O . ALA A 1 85 ? -1.808 7.013 -6.366 1.00 96.50 85 ALA A O 1
ATOM 678 N N . PHE A 1 86 ? -0.113 7.706 -5.071 1.00 97.56 86 PHE A N 1
ATOM 679 C CA . PHE A 1 86 ? -0.767 7.357 -3.803 1.00 97.56 86 PHE A CA 1
ATOM 680 C C . PHE A 1 86 ? -2.011 8.219 -3.566 1.00 97.56 86 PHE A C 1
ATOM 682 O O . PHE A 1 86 ? -3.051 7.719 -3.135 1.00 97.56 86 PHE A O 1
ATOM 689 N N . THR A 1 87 ? -1.911 9.512 -3.875 1.00 97.19 87 THR A N 1
ATOM 690 C CA . THR A 1 87 ? -2.998 10.482 -3.716 1.00 97.19 87 THR A CA 1
ATOM 691 C C . THR A 1 87 ? -4.102 10.243 -4.741 1.00 97.19 87 THR A C 1
ATOM 693 O O . THR A 1 87 ? -5.275 10.195 -4.378 1.00 97.19 87 THR A O 1
ATOM 696 N N . ASP A 1 88 ? -3.741 10.026 -6.005 1.00 95.56 88 ASP A N 1
ATOM 697 C CA . ASP A 1 88 ? -4.691 9.738 -7.078 1.00 95.56 88 ASP A CA 1
ATOM 698 C C . ASP A 1 88 ? -5.455 8.441 -6.799 1.00 95.56 88 ASP A C 1
ATOM 700 O O . ASP A 1 88 ? -6.675 8.394 -6.957 1.00 95.56 88 ASP A O 1
ATOM 704 N N . LEU A 1 89 ? -4.767 7.412 -6.298 1.00 96.19 89 LEU A N 1
ATOM 705 C CA . LEU A 1 89 ? -5.398 6.160 -5.895 1.00 96.19 89 LEU A CA 1
ATOM 706 C C . LEU A 1 89 ? -6.356 6.357 -4.704 1.00 96.19 89 LEU A C 1
ATOM 708 O O . LEU A 1 89 ? -7.476 5.847 -4.725 1.00 96.19 89 LEU A O 1
ATOM 712 N N . ALA A 1 90 ? -5.967 7.144 -3.695 1.00 97.38 90 ALA A N 1
ATOM 713 C CA . ALA A 1 90 ? -6.836 7.501 -2.570 1.00 97.38 90 ALA A CA 1
ATOM 714 C C . ALA A 1 90 ? -8.071 8.319 -2.993 1.00 97.38 90 ALA A C 1
ATOM 716 O O . ALA A 1 90 ? -9.127 8.216 -2.366 1.00 97.38 90 ALA A O 1
ATOM 717 N N . ASN A 1 91 ? -7.961 9.127 -4.049 1.00 95.94 91 ASN A N 1
ATOM 718 C CA . ASN A 1 91 ? -9.056 9.947 -4.571 1.00 95.94 91 ASN A CA 1
ATOM 719 C C . ASN A 1 91 ? -10.129 9.135 -5.307 1.00 95.94 91 ASN A C 1
ATOM 721 O O . ASN A 1 91 ? -11.261 9.602 -5.419 1.00 95.94 91 ASN A O 1
ATOM 725 N N . LEU A 1 92 ? -9.809 7.921 -5.768 1.00 95.38 92 LEU A N 1
ATOM 726 C CA . LEU A 1 92 ? -10.806 6.999 -6.322 1.00 95.38 92 LEU A CA 1
ATOM 727 C C . LEU A 1 92 ? -11.748 6.446 -5.242 1.00 95.38 92 LEU A C 1
ATOM 729 O O . LEU A 1 92 ? -12.892 6.099 -5.534 1.00 95.38 92 LEU A O 1
ATOM 733 N N . VAL A 1 93 ? -11.293 6.399 -3.987 1.00 96.25 93 VAL A N 1
ATOM 734 C CA . VAL A 1 93 ? -12.123 5.984 -2.856 1.00 96.25 93 VAL A CA 1
ATOM 735 C C . VAL A 1 93 ? -13.154 7.085 -2.542 1.00 96.25 93 VAL A C 1
ATOM 737 O O . VAL A 1 93 ? -12.748 8.232 -2.305 1.00 96.25 93 VAL A O 1
ATOM 740 N N . PRO A 1 94 ? -14.467 6.762 -2.477 1.00 95.00 94 PRO A N 1
ATOM 741 C CA . PRO A 1 94 ? -15.534 7.728 -2.204 1.00 95.00 94 PRO A CA 1
ATOM 742 C C . PRO A 1 94 ? -15.324 8.545 -0.923 1.00 95.00 94 PRO A C 1
ATOM 744 O O . PRO A 1 94 ? -14.488 8.220 -0.084 1.00 95.00 94 PRO A O 1
ATOM 747 N N . SER A 1 95 ? -16.079 9.639 -0.777 1.00 93.50 95 SER A N 1
ATOM 748 C CA . SER A 1 95 ? -16.005 10.534 0.397 1.00 93.50 95 SER A CA 1
ATOM 749 C C . SER A 1 95 ? -17.068 10.299 1.462 1.00 93.50 95 SER A C 1
ATOM 751 O O . SER A 1 95 ? -16.947 10.837 2.561 1.00 93.50 95 SER A O 1
ATOM 753 N N . ASP A 1 96 ? -18.050 9.448 1.189 1.00 93.12 96 ASP A N 1
ATOM 754 C CA . ASP A 1 96 ? -19.125 9.119 2.119 1.00 93.12 96 ASP A CA 1
ATOM 755 C C . ASP A 1 96 ? -19.150 7.605 2.341 1.00 93.12 96 ASP A C 1
ATOM 757 O O . ASP A 1 96 ? -19.790 6.867 1.602 1.00 93.12 96 ASP A O 1
ATOM 761 N N . LEU A 1 97 ? -18.339 7.149 3.299 1.00 97.62 97 LEU A N 1
ATOM 762 C CA . LEU A 1 97 ? -18.167 5.735 3.630 1.00 97.62 97 LEU A CA 1
ATOM 763 C C . LEU A 1 97 ? -18.581 5.492 5.086 1.00 97.62 97 LEU A C 1
ATOM 765 O O . LEU A 1 97 ? -18.315 6.359 5.935 1.00 97.62 97 LEU A O 1
ATOM 769 N N . PRO A 1 98 ? -19.164 4.324 5.412 1.00 98.19 98 PRO A N 1
ATOM 770 C CA . PRO A 1 98 ? -19.408 3.908 6.786 1.00 98.19 98 PRO A CA 1
ATOM 771 C C . PRO A 1 98 ? -18.116 3.928 7.613 1.00 98.19 98 PRO A C 1
ATOM 773 O O . PRO A 1 98 ? -17.071 3.431 7.198 1.00 98.19 98 PRO A O 1
ATOM 776 N N . LYS A 1 99 ? -18.173 4.515 8.808 1.00 98.00 99 LYS A N 1
ATOM 777 C CA . LYS A 1 99 ? -17.025 4.665 9.721 1.00 98.00 99 LYS A CA 1
ATOM 778 C C . LYS A 1 99 ? -17.206 3.759 10.942 1.00 98.00 99 LYS A C 1
ATOM 780 O O . LYS A 1 99 ? -18.350 3.594 11.360 1.00 98.00 99 LYS A O 1
ATOM 785 N N . PRO A 1 100 ? -16.129 3.269 11.584 1.00 98.31 100 PRO A N 1
ATOM 786 C CA . PRO A 1 100 ? -14.709 3.573 11.357 1.00 98.31 100 PRO A CA 1
ATOM 787 C C . PRO A 1 100 ? -14.117 2.940 10.090 1.00 98.31 100 PRO A C 1
ATOM 789 O O . PRO A 1 100 ? -14.608 1.916 9.617 1.00 98.31 100 PRO A O 1
ATOM 792 N N . ILE A 1 101 ? -13.061 3.569 9.561 1.00 98.56 101 ILE A N 1
ATOM 793 C CA . ILE A 1 101 ? -12.316 3.103 8.383 1.00 98.56 101 ILE A CA 1
ATOM 794 C C . ILE A 1 101 ? -11.002 2.470 8.829 1.00 98.56 101 ILE A C 1
ATOM 796 O O . ILE A 1 101 ? -10.246 3.077 9.592 1.00 98.56 101 ILE A O 1
ATOM 800 N N . LEU A 1 102 ? -10.718 1.294 8.280 1.00 98.62 102 LEU A N 1
ATOM 801 C CA . LEU A 1 102 ? -9.452 0.590 8.399 1.00 98.62 102 LEU A CA 1
ATOM 802 C C . LEU A 1 102 ? -8.778 0.514 7.027 1.00 98.62 102 LEU A C 1
ATOM 804 O O . LEU A 1 102 ? -9.374 0.024 6.074 1.00 98.62 102 LEU A O 1
ATOM 808 N N . VAL A 1 103 ? -7.537 0.978 6.927 1.00 98.50 103 VAL A N 1
ATOM 809 C CA . VAL A 1 103 ? -6.675 0.839 5.750 1.00 98.50 103 VAL A CA 1
ATOM 810 C C . VAL A 1 103 ? -5.660 -0.264 6.032 1.00 98.50 103 VAL A C 1
ATOM 812 O O . VAL A 1 103 ? -4.915 -0.174 7.008 1.00 98.50 103 VAL A O 1
ATOM 815 N N . ILE A 1 104 ? -5.608 -1.289 5.182 1.00 97.38 104 ILE A N 1
ATOM 816 C CA . ILE A 1 104 ? -4.645 -2.393 5.298 1.00 97.38 104 ILE A CA 1
ATOM 817 C C . ILE A 1 104 ? -3.788 -2.476 4.047 1.00 97.38 104 ILE A C 1
ATOM 819 O O . ILE A 1 104 ? -4.317 -2.593 2.946 1.00 97.38 104 ILE A O 1
ATOM 823 N N . GLY A 1 105 ? -2.468 -2.468 4.229 1.00 95.06 105 GLY A N 1
ATOM 824 C CA . GLY A 1 105 ? -1.494 -2.812 3.198 1.00 95.06 105 GLY A CA 1
ATOM 825 C C . GLY A 1 105 ? -0.954 -4.231 3.344 1.00 95.06 105 GLY A C 1
ATOM 826 O O . GLY A 1 105 ? -0.706 -4.735 4.449 1.00 95.06 105 GLY A O 1
ATOM 827 N N . MET A 1 106 ? -0.724 -4.866 2.202 1.00 90.62 106 MET A N 1
ATOM 828 C CA . MET A 1 106 ? -0.124 -6.192 2.114 1.00 90.62 106 MET A CA 1
ATOM 829 C C . MET A 1 106 ? 1.402 -6.106 2.198 1.00 90.62 106 MET A C 1
ATOM 831 O O . MET A 1 106 ? 2.058 -5.455 1.379 1.00 90.62 106 MET A O 1
ATOM 835 N N . ALA A 1 107 ? 1.989 -6.763 3.202 1.00 89.31 107 ALA A N 1
ATOM 836 C CA . ALA A 1 107 ? 3.434 -6.881 3.272 1.00 89.31 107 ALA A CA 1
ATOM 837 C C . ALA A 1 107 ? 3.958 -7.789 2.150 1.00 89.31 107 ALA A C 1
ATOM 839 O O . ALA A 1 107 ? 3.473 -8.880 1.913 1.00 89.31 107 ALA A O 1
ATOM 840 N N . GLU A 1 108 ? 5.007 -7.428 1.442 1.00 86.56 108 GLU A N 1
ATOM 841 C CA . GLU A 1 108 ? 5.918 -6.341 1.776 1.00 86.56 108 GLU A CA 1
ATOM 842 C C . GLU A 1 108 ? 5.676 -5.089 0.926 1.00 86.56 108 GLU A C 1
ATOM 844 O O . GLU A 1 108 ? 5.826 -3.963 1.392 1.00 86.56 108 GLU A O 1
ATOM 849 N N . THR A 1 109 ? 5.298 -5.293 -0.336 1.00 89.25 109 THR A N 1
ATOM 850 C CA . THR A 1 109 ? 5.349 -4.267 -1.382 1.00 89.25 109 THR A CA 1
ATOM 851 C C . THR A 1 109 ? 4.373 -3.120 -1.149 1.00 89.25 109 THR A C 1
ATOM 853 O O . THR A 1 109 ? 4.718 -1.970 -1.424 1.00 89.25 109 THR A O 1
ATOM 856 N N . ALA A 1 110 ? 3.192 -3.396 -0.598 1.00 93.25 110 ALA A N 1
ATOM 857 C CA . ALA A 1 110 ? 2.162 -2.384 -0.424 1.00 93.25 110 ALA A CA 1
ATOM 858 C C . ALA A 1 110 ? 2.287 -1.593 0.888 1.00 93.25 110 ALA A C 1
ATOM 860 O O . ALA A 1 110 ? 1.515 -0.666 1.091 1.00 93.25 110 ALA A O 1
ATOM 861 N N . VAL A 1 111 ? 3.264 -1.884 1.761 1.00 92.69 111 VAL A N 1
ATOM 862 C CA . VAL A 1 111 ? 3.419 -1.212 3.072 1.00 92.69 111 VAL A CA 1
ATOM 863 C C . VAL A 1 111 ? 3.604 0.304 2.941 1.00 92.69 111 VAL A C 1
ATOM 865 O O . VAL A 1 111 ? 2.984 1.072 3.674 1.00 92.69 111 VAL A O 1
ATOM 868 N N . GLY A 1 112 ? 4.459 0.748 2.013 1.00 94.88 112 GLY A N 1
ATOM 869 C CA . GLY A 1 112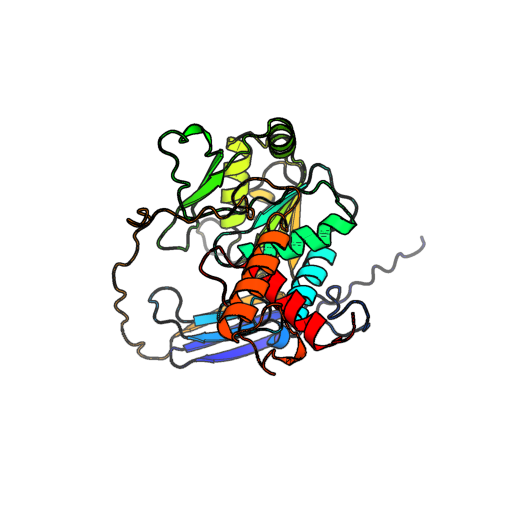 ? 4.666 2.178 1.754 1.00 94.88 112 GLY A CA 1
ATOM 870 C C . GLY A 1 112 ? 3.487 2.816 1.016 1.00 94.88 112 GLY A C 1
ATOM 871 O O . GLY A 1 112 ? 3.082 3.929 1.342 1.00 94.88 112 GLY A O 1
ATOM 872 N N . LEU A 1 113 ? 2.904 2.081 0.063 1.00 97.44 113 LEU A N 1
ATOM 873 C CA . LEU A 1 113 ? 1.733 2.505 -0.706 1.00 97.44 113 LEU A CA 1
ATOM 874 C C . LEU A 1 113 ? 0.520 2.741 0.204 1.00 97.44 113 LEU A C 1
ATOM 876 O O . LEU A 1 113 ? -0.109 3.793 0.126 1.00 97.44 113 LEU A O 1
ATOM 880 N N . SER A 1 114 ? 0.208 1.797 1.093 1.00 97.19 114 SER A N 1
ATOM 881 C CA . SER A 1 114 ? -0.926 1.880 2.015 1.00 97.19 114 SER A CA 1
ATOM 882 C C . SER A 1 114 ? -0.783 3.033 2.997 1.00 97.19 114 SER A C 1
ATOM 884 O O . SER A 1 114 ? -1.770 3.708 3.270 1.00 97.19 114 SER A O 1
ATOM 886 N N . ALA A 1 115 ? 0.430 3.309 3.482 1.00 96.62 115 ALA A N 1
ATOM 887 C CA . ALA A 1 115 ? 0.696 4.447 4.353 1.00 96.62 115 ALA A CA 1
ATOM 888 C C . ALA A 1 115 ? 0.511 5.787 3.620 1.00 96.62 115 ALA A C 1
ATOM 890 O O . ALA A 1 115 ? -0.083 6.714 4.173 1.00 96.62 115 ALA A O 1
ATOM 891 N N . GLY A 1 116 ? 0.934 5.871 2.355 1.00 97.31 116 GLY A N 1
ATOM 892 C CA . GLY A 1 116 ? 0.697 7.036 1.502 1.00 97.31 116 GLY A CA 1
ATOM 893 C C . GLY A 1 116 ? -0.779 7.265 1.182 1.00 97.31 116 GLY A C 1
ATOM 894 O O . GLY A 1 116 ? -1.272 8.386 1.320 1.00 97.31 116 GLY A O 1
ATOM 895 N N . VAL A 1 117 ? -1.495 6.198 0.816 1.00 98.38 117 VAL A N 1
ATOM 896 C CA . VAL A 1 117 ? -2.947 6.214 0.583 1.00 98.38 117 VAL A CA 1
ATOM 897 C C . VAL A 1 117 ? -3.692 6.595 1.862 1.00 98.38 117 VAL A C 1
ATOM 899 O O . VAL A 1 117 ? -4.560 7.462 1.827 1.00 98.38 117 VAL A O 1
ATOM 902 N N . HIS A 1 118 ? -3.327 6.006 3.004 1.00 97.94 118 HIS A N 1
ATOM 903 C CA . HIS A 1 118 ? -3.871 6.345 4.321 1.00 97.94 118 HIS A CA 1
ATOM 904 C C . HIS A 1 118 ? -3.701 7.833 4.621 1.00 97.94 118 HIS A C 1
ATOM 906 O O . HIS A 1 118 ? -4.691 8.504 4.900 1.00 97.94 118 HIS A O 1
ATOM 912 N N . GLN A 1 119 ? -2.493 8.377 4.466 1.00 96.75 119 GLN A N 1
ATOM 913 C CA . GLN A 1 119 ? -2.237 9.794 4.715 1.00 96.75 119 GLN A CA 1
ATOM 914 C C . GLN A 1 119 ? -3.073 10.712 3.803 1.00 96.75 119 GLN A C 1
ATOM 916 O O . GLN A 1 119 ? -3.597 11.725 4.265 1.00 96.75 119 GLN 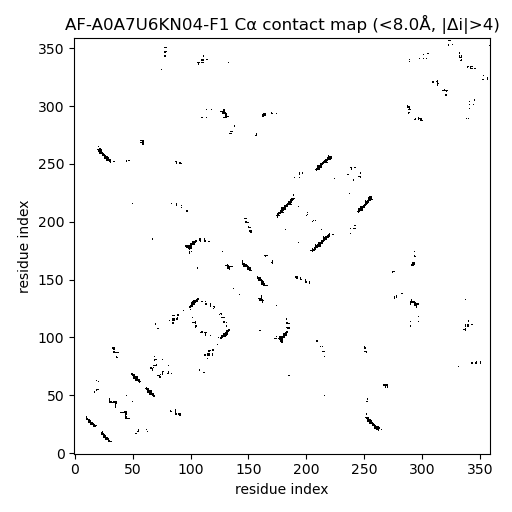A O 1
ATOM 921 N N . ALA A 1 120 ? -3.249 10.357 2.526 1.00 97.44 120 ALA A N 1
ATOM 922 C CA . ALA A 1 120 ? -4.116 11.105 1.614 1.00 97.44 120 ALA A CA 1
ATOM 923 C C . ALA A 1 120 ? -5.599 11.019 2.028 1.00 97.44 120 ALA A C 1
ATOM 925 O O . ALA A 1 120 ? -6.300 12.035 2.061 1.00 97.44 120 ALA A O 1
ATOM 926 N N . LEU A 1 121 ? -6.075 9.831 2.417 1.00 97.81 121 LEU A N 1
ATOM 927 C CA . LEU A 1 121 ? -7.439 9.609 2.911 1.00 97.81 121 LEU A CA 1
ATOM 928 C C . LEU A 1 121 ? -7.733 10.379 4.201 1.00 97.81 121 LEU A C 1
ATOM 930 O O . LEU A 1 121 ? -8.861 10.837 4.388 1.00 97.81 121 LEU A O 1
ATOM 934 N N . GLN A 1 122 ? -6.741 10.569 5.074 1.00 96.62 122 GLN A N 1
ATOM 935 C CA . GLN A 1 122 ? -6.920 11.261 6.353 1.00 96.62 122 GLN A CA 1
ATOM 936 C C . GLN A 1 122 ? -7.365 12.720 6.224 1.00 96.62 122 GLN A C 1
ATOM 938 O O . GLN A 1 122 ? -7.973 13.252 7.150 1.00 96.62 122 GLN A O 1
ATOM 943 N N . THR A 1 123 ? -7.167 13.343 5.060 1.00 95.75 123 THR A N 1
ATOM 944 C CA . THR A 1 123 ? -7.720 14.673 4.756 1.00 95.75 123 THR A CA 1
ATOM 945 C C . THR A 1 123 ? -9.255 14.706 4.809 1.00 95.75 123 THR A C 1
ATOM 947 O O . THR A 1 123 ? -9.840 15.740 5.129 1.00 95.75 123 THR A O 1
ATOM 950 N N . ARG A 1 124 ? -9.915 13.571 4.536 1.00 95.88 124 ARG A N 1
ATOM 951 C CA . ARG A 1 124 ? -11.381 13.393 4.553 1.00 95.88 124 ARG A CA 1
ATOM 952 C C . ARG A 1 124 ? -11.846 12.466 5.680 1.00 95.88 124 ARG A C 1
ATOM 954 O O . ARG A 1 124 ? -12.980 12.563 6.152 1.00 95.88 124 ARG A O 1
ATOM 961 N N . TYR A 1 125 ? -10.956 11.593 6.143 1.00 97.06 125 TYR A N 1
ATOM 962 C CA . TYR A 1 125 ? -11.192 10.596 7.179 1.00 97.06 125 TYR A CA 1
ATOM 963 C C . TYR A 1 125 ? -10.124 10.683 8.277 1.00 97.06 125 TYR A C 1
ATOM 965 O O . TYR A 1 125 ? -9.297 9.780 8.396 1.00 97.06 125 TYR A O 1
ATOM 973 N N . PRO A 1 126 ? -10.133 11.739 9.112 1.00 96.25 126 PRO A N 1
ATOM 974 C CA . PRO A 1 126 ? -9.059 11.998 10.079 1.00 96.25 126 PRO A CA 1
ATOM 975 C C . PRO A 1 126 ? -8.839 10.854 11.079 1.00 96.25 126 PRO A C 1
ATOM 977 O O . PRO A 1 126 ? -7.729 10.661 11.562 1.00 96.25 126 PRO A O 1
ATOM 980 N N . ASN A 1 127 ? -9.878 10.052 11.333 1.00 97.00 127 ASN A N 1
ATOM 981 C CA . ASN A 1 127 ? -9.826 8.904 12.235 1.00 97.00 127 ASN A CA 1
ATOM 982 C C . ASN A 1 127 ? -9.621 7.562 11.504 1.00 97.00 127 ASN A C 1
ATOM 984 O O . ASN A 1 127 ? -9.909 6.524 12.085 1.00 97.00 127 ASN A O 1
ATOM 988 N N . ALA A 1 128 ? -9.202 7.534 10.234 1.00 97.75 128 ALA A N 1
ATOM 989 C CA . ALA A 1 128 ? -8.879 6.272 9.565 1.00 97.75 128 ALA A CA 1
ATOM 990 C C . ALA A 1 128 ? -7.660 5.609 10.229 1.00 97.75 128 ALA A C 1
ATOM 992 O O . ALA A 1 128 ? -6.641 6.268 10.450 1.00 97.75 128 ALA A O 1
ATOM 993 N N . LEU A 1 129 ? -7.755 4.312 10.530 1.00 97.31 129 LEU A N 1
ATOM 994 C CA . LEU A 1 129 ? -6.644 3.518 11.060 1.00 97.31 129 LEU A CA 1
ATOM 995 C C . LEU A 1 129 ? -5.818 2.930 9.919 1.00 97.31 129 LEU A C 1
ATOM 997 O O . LEU A 1 129 ? -6.383 2.444 8.945 1.00 97.31 129 LEU A O 1
ATOM 1001 N N . LEU A 1 130 ? -4.497 2.921 10.068 1.00 97.38 130 LEU A N 1
ATOM 1002 C CA . LEU A 1 130 ? -3.589 2.123 9.249 1.00 97.38 130 LEU A CA 1
ATOM 1003 C C . LEU A 1 130 ? -3.175 0.870 10.023 1.00 97.38 130 LEU A C 1
ATOM 1005 O O . LEU A 1 130 ? -2.726 0.975 11.166 1.00 97.38 130 LEU A O 1
ATOM 1009 N N . LEU A 1 131 ? -3.281 -0.291 9.380 1.00 95.69 131 LEU A N 1
ATOM 1010 C CA . LEU A 1 131 ? -2.798 -1.573 9.888 1.00 95.69 131 LEU A CA 1
ATOM 1011 C C . LEU A 1 131 ? -2.280 -2.431 8.733 1.00 95.69 131 LEU A C 1
ATOM 1013 O O . LEU A 1 131 ? -3.031 -3.101 8.038 1.00 95.69 131 LEU A O 1
ATOM 1017 N N . ASN A 1 132 ? -0.978 -2.425 8.522 1.00 94.38 132 ASN A N 1
ATOM 1018 C CA . ASN A 1 132 ? -0.323 -3.300 7.569 1.00 94.38 132 ASN A CA 1
ATOM 1019 C C . ASN A 1 132 ? -0.161 -4.705 8.145 1.00 94.38 132 ASN A C 1
ATOM 1021 O O . ASN A 1 132 ? 0.149 -4.890 9.322 1.00 94.38 132 ASN A O 1
ATOM 1025 N N . SER A 1 133 ? -0.311 -5.703 7.276 1.00 93.12 133 SER A N 1
ATOM 1026 C CA . SER A 1 133 ? 0.179 -7.043 7.598 1.00 93.12 133 SER A CA 1
ATOM 1027 C C . SER A 1 133 ? 1.708 -7.041 7.711 1.00 93.12 133 SER A C 1
ATOM 1029 O O . SER A 1 133 ? 2.378 -6.127 7.230 1.00 93.12 133 SER A O 1
ATOM 1031 N N . THR A 1 134 ? 2.273 -8.069 8.337 1.00 89.50 134 THR A N 1
ATOM 1032 C CA . THR A 1 134 ? 3.725 -8.279 8.399 1.00 89.50 134 THR A CA 1
ATOM 1033 C C . THR A 1 134 ? 4.067 -9.755 8.266 1.00 89.50 134 THR A C 1
ATOM 1035 O O . THR A 1 134 ? 3.288 -10.627 8.649 1.00 89.50 134 THR A O 1
ATOM 1038 N N . ARG A 1 135 ? 5.250 -10.046 7.731 1.00 84.69 135 ARG A N 1
ATOM 1039 C CA . ARG A 1 135 ? 5.836 -11.394 7.701 1.00 84.69 135 ARG A CA 1
ATOM 1040 C C . ARG A 1 135 ? 6.805 -11.630 8.858 1.00 84.69 135 ARG A C 1
ATOM 1042 O O . ARG A 1 135 ? 7.389 -12.705 8.970 1.00 84.69 135 ARG A O 1
ATOM 1049 N N . HIS A 1 136 ? 6.985 -10.633 9.723 1.00 80.38 136 HIS A N 1
ATOM 1050 C CA . HIS A 1 136 ? 7.910 -10.689 10.841 1.00 80.38 136 HIS A CA 1
ATOM 1051 C C . HIS A 1 136 ? 7.164 -10.780 12.166 1.00 80.38 136 HIS A C 1
ATOM 1053 O O . HIS A 1 136 ? 6.476 -9.847 12.591 1.00 80.38 136 HIS A O 1
ATOM 1059 N N . THR A 1 137 ? 7.377 -11.890 12.866 1.00 77.31 137 THR A N 1
ATOM 1060 C CA . THR A 1 137 ? 6.933 -12.052 14.248 1.00 77.31 137 THR A CA 1
ATOM 1061 C C . THR A 1 137 ? 7.547 -10.965 15.125 1.00 77.31 137 THR A C 1
ATOM 1063 O O . THR A 1 137 ? 8.773 -10.864 15.213 1.00 77.31 137 THR A O 1
ATOM 1066 N N . GLN A 1 138 ? 6.721 -10.178 15.807 1.00 73.19 138 GLN A N 1
ATOM 1067 C CA . GLN A 1 138 ? 7.196 -9.195 16.776 1.00 73.19 138 GLN A CA 1
ATOM 1068 C C . GLN A 1 138 ? 7.696 -9.935 18.027 1.00 73.19 138 GLN A C 1
ATOM 1070 O O . GLN A 1 138 ? 6.911 -10.529 18.761 1.00 73.19 138 GLN A O 1
ATOM 1075 N N . HIS A 1 139 ? 9.015 -9.975 18.225 1.00 55.38 139 HIS A N 1
ATOM 1076 C CA . HIS A 1 139 ? 9.634 -10.603 19.392 1.00 55.38 139 HIS A CA 1
ATOM 1077 C C . HIS A 1 139 ? 9.498 -9.679 20.599 1.00 55.38 139 HIS A C 1
ATOM 1079 O O . HIS A 1 139 ? 10.261 -8.730 20.759 1.00 55.38 139 HIS A O 1
ATOM 1085 N N . SER A 1 140 ? 8.548 -9.973 21.475 1.00 53.69 140 SER A N 1
ATOM 1086 C CA . SER A 1 140 ? 8.778 -9.760 22.896 1.00 53.69 140 SER A CA 1
ATOM 1087 C C . SER A 1 140 ? 8.519 -11.087 23.588 1.00 53.69 140 SER A C 1
ATOM 1089 O O . SER A 1 140 ? 7.582 -11.802 23.225 1.00 53.69 140 SER A O 1
ATOM 1091 N N . ASP A 1 141 ? 9.365 -11.426 24.556 1.00 46.78 141 ASP A N 1
ATOM 1092 C CA . ASP A 1 141 ? 9.432 -12.745 25.195 1.00 46.78 141 ASP A CA 1
ATOM 1093 C C . ASP A 1 141 ? 8.133 -13.178 25.919 1.00 46.78 141 ASP A C 1
ATOM 1095 O O . ASP A 1 141 ? 8.105 -14.245 26.518 1.00 46.78 141 ASP A O 1
ATOM 1099 N N . ASN A 1 142 ? 7.044 -12.393 25.834 1.00 47.69 142 ASN A N 1
ATOM 1100 C CA . ASN A 1 142 ? 5.727 -12.680 26.409 1.00 47.69 142 ASN A CA 1
ATOM 1101 C C . ASN A 1 142 ? 4.499 -12.337 25.512 1.00 47.69 142 ASN A C 1
ATOM 1103 O O . ASN A 1 142 ? 3.379 -12.616 25.928 1.00 47.69 142 ASN A O 1
ATOM 1107 N N . ASN A 1 143 ? 4.628 -11.781 24.291 1.00 52.72 143 ASN A N 1
ATOM 1108 C CA . ASN A 1 143 ? 3.473 -11.244 23.520 1.00 52.72 143 ASN A CA 1
ATOM 1109 C C . ASN A 1 143 ? 2.869 -12.178 22.451 1.00 52.72 143 ASN A C 1
ATOM 1111 O O . ASN A 1 143 ? 2.483 -11.727 21.369 1.00 52.72 143 ASN A O 1
ATOM 1115 N N . SER A 1 144 ? 2.667 -13.463 22.754 1.00 54.28 144 SER A N 1
ATOM 1116 C CA . SER A 1 144 ? 1.680 -14.238 21.968 1.00 54.28 144 SER A CA 1
ATOM 1117 C C . SER A 1 144 ? 0.280 -13.588 22.001 1.00 54.28 144 SER A C 1
ATOM 1119 O O . SER A 1 144 ? -0.508 -13.762 21.077 1.00 54.28 144 SER A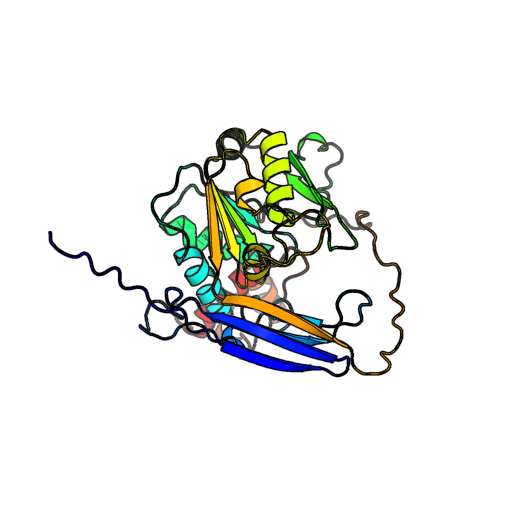 O 1
ATOM 1121 N N . GLU A 1 145 ? 0.026 -12.743 23.008 1.00 59.12 145 GLU A N 1
ATOM 1122 C CA . GLU A 1 145 ? -1.197 -11.966 23.208 1.00 59.12 145 GLU A CA 1
ATOM 1123 C C . GLU A 1 145 ? -1.359 -10.759 22.272 1.00 59.12 145 GLU A C 1
ATOM 1125 O O . GLU A 1 145 ? -2.406 -10.134 22.308 1.00 59.12 145 GLU A O 1
ATOM 1130 N N . ALA A 1 146 ? -0.385 -10.386 21.433 1.00 80.38 146 ALA A N 1
ATOM 1131 C CA . ALA A 1 146 ? -0.532 -9.227 20.536 1.00 80.38 146 ALA A CA 1
ATOM 1132 C C . ALA A 1 146 ? -1.009 -9.593 19.118 1.00 80.38 146 ALA A C 1
ATOM 1134 O O . ALA A 1 146 ? -1.312 -8.704 18.321 1.00 80.38 146 ALA A O 1
ATOM 1135 N N . LEU A 1 147 ? -1.051 -10.879 18.767 1.00 89.75 147 LEU A N 1
ATOM 1136 C CA . LEU A 1 147 ? -1.471 -11.323 17.441 1.00 89.75 147 LEU A CA 1
ATOM 1137 C C . LEU A 1 147 ? -3.002 -11.297 17.340 1.00 89.75 147 LEU A C 1
ATOM 1139 O O . LEU A 1 147 ? -3.678 -11.963 18.116 1.00 89.75 147 LEU A O 1
ATOM 1143 N N . LEU A 1 148 ? -3.540 -10.552 16.372 1.00 93.56 148 LEU A N 1
ATOM 1144 C CA . LEU A 1 148 ? -4.977 -10.517 16.099 1.00 93.56 148 LEU A CA 1
ATOM 1145 C C . LEU A 1 148 ? -5.397 -11.714 15.245 1.00 93.56 148 LEU A C 1
ATOM 1147 O O . LEU A 1 148 ? -6.338 -12.425 15.580 1.00 93.56 148 LEU A O 1
ATOM 1151 N N . THR A 1 149 ? -4.714 -11.922 14.117 1.00 94.38 149 THR A N 1
ATOM 1152 C CA . THR A 1 149 ? -5.030 -13.004 13.177 1.00 94.38 149 THR A CA 1
ATOM 1153 C C . THR A 1 149 ? -3.875 -13.280 12.221 1.00 94.38 149 THR A C 1
ATOM 1155 O O . THR A 1 149 ? -2.892 -12.535 12.166 1.00 94.38 149 THR A O 1
ATOM 1158 N N . THR A 1 150 ? -4.007 -14.352 11.442 1.00 93.19 150 THR A N 1
ATOM 1159 C CA . THR A 1 150 ? -3.092 -14.688 10.349 1.00 93.19 150 THR A CA 1
ATOM 1160 C C . THR A 1 150 ? -3.871 -15.111 9.115 1.00 93.19 150 THR A C 1
ATOM 1162 O O . THR A 1 150 ? -4.970 -15.646 9.234 1.00 93.19 150 THR A O 1
ATOM 1165 N N . PHE A 1 151 ? -3.290 -14.929 7.935 1.00 91.06 151 PHE A N 1
ATOM 1166 C CA . PHE A 1 151 ? -3.860 -15.426 6.683 1.00 91.06 151 PHE A CA 1
ATOM 1167 C C . PHE A 1 151 ? -2.744 -15.820 5.712 1.00 91.06 151 PHE A C 1
ATOM 1169 O O . PHE A 1 151 ? -1.590 -15.433 5.908 1.00 91.06 151 PHE A O 1
ATOM 1176 N N . ASN A 1 152 ? -3.086 -16.585 4.671 1.00 84.56 152 ASN A N 1
ATOM 1177 C CA . ASN A 1 152 ? -2.130 -17.006 3.649 1.00 84.56 152 ASN A CA 1
ATOM 1178 C C . ASN A 1 152 ? -2.414 -16.394 2.272 1.00 84.56 152 ASN A C 1
ATOM 1180 O O . ASN A 1 152 ? -3.572 -16.166 1.911 1.00 84.56 152 ASN A O 1
ATOM 1184 N N . GLU A 1 153 ? -1.353 -16.189 1.491 1.00 74.69 153 GLU A N 1
ATOM 1185 C CA . GLU A 1 153 ? -1.437 -15.875 0.061 1.00 74.69 153 GLU A CA 1
ATOM 1186 C C . GLU A 1 153 ? -1.189 -17.138 -0.781 1.00 74.69 153 GLU A C 1
ATOM 1188 O O . GLU A 1 153 ? -0.123 -17.747 -0.692 1.00 74.69 153 GLU A O 1
ATOM 1193 N N . ASP A 1 154 ? -2.126 -17.508 -1.658 1.00 59.75 154 ASP A N 1
ATOM 1194 C CA . ASP A 1 154 ? -2.080 -18.761 -2.442 1.00 59.75 154 ASP A CA 1
ATOM 1195 C C . ASP A 1 154 ? -0.917 -18.841 -3.462 1.00 59.75 154 ASP A C 1
ATOM 1197 O O . ASP A 1 154 ? -0.701 -19.869 -4.112 1.00 59.75 154 ASP A O 1
ATOM 1201 N N . HIS A 1 155 ? -0.166 -17.751 -3.654 1.00 54.25 155 HIS A N 1
ATOM 1202 C CA . HIS A 1 155 ? 0.840 -17.607 -4.714 1.00 54.25 155 HIS A CA 1
ATOM 1203 C C . HIS A 1 155 ? 2.259 -17.303 -4.213 1.00 54.25 155 HIS A C 1
ATOM 1205 O O . HIS A 1 155 ? 3.174 -17.170 -5.035 1.00 54.25 155 HIS A O 1
ATOM 1211 N N . SER A 1 156 ? 2.481 -17.227 -2.896 1.00 52.59 156 SER A N 1
ATOM 1212 C CA . SER A 1 156 ? 3.802 -16.970 -2.319 1.00 52.59 156 SER A CA 1
ATOM 1213 C C . SER A 1 156 ? 4.343 -18.213 -1.599 1.00 52.59 156 SER A C 1
ATOM 1215 O O . SER A 1 156 ? 3.649 -18.902 -0.862 1.00 52.59 156 SER A O 1
ATOM 1217 N N . HIS A 1 157 ? 5.607 -18.545 -1.864 1.00 46.81 157 HIS A N 1
ATOM 1218 C CA . HIS A 1 157 ? 6.278 -19.734 -1.322 1.00 46.81 157 HIS A CA 1
ATOM 1219 C C . HIS A 1 157 ? 6.655 -19.610 0.177 1.00 46.81 157 HIS A C 1
ATOM 1221 O O . HIS A 1 157 ? 7.032 -20.595 0.803 1.00 46.81 157 HIS A O 1
ATOM 1227 N N . ALA A 1 158 ? 6.462 -18.429 0.777 1.00 53.53 158 ALA A N 1
ATOM 1228 C CA . ALA A 1 158 ? 6.591 -18.162 2.210 1.00 53.53 158 ALA A CA 1
ATOM 1229 C C . ALA A 1 158 ? 5.307 -17.456 2.675 1.00 53.53 158 ALA A C 1
ATOM 1231 O O . ALA A 1 158 ? 5.146 -16.254 2.459 1.00 53.53 158 ALA A O 1
ATOM 1232 N N . SER A 1 159 ? 4.358 -18.239 3.192 1.00 60.84 159 SER A N 1
ATOM 1233 C CA . SER A 1 159 ? 2.938 -18.034 2.883 1.00 60.84 159 SER A CA 1
ATOM 1234 C C . SER A 1 159 ? 2.098 -17.326 3.940 1.00 60.84 159 SER A C 1
ATOM 1236 O O . SER A 1 159 ? 0.980 -16.964 3.606 1.00 60.84 159 SER A O 1
ATOM 1238 N N . GLN A 1 160 ? 2.582 -17.112 5.169 1.00 82.44 160 GLN A N 1
ATOM 1239 C CA . GLN A 1 160 ? 1.747 -16.593 6.261 1.00 82.44 160 GLN A CA 1
ATOM 1240 C C . GLN A 1 160 ? 2.017 -15.116 6.556 1.00 82.44 160 GLN A C 1
ATOM 1242 O O . GLN A 1 160 ? 3.149 -14.708 6.816 1.00 82.44 160 GLN A O 1
ATOM 1247 N N . HIS A 1 161 ? 0.947 -14.331 6.567 1.00 89.81 161 HIS A N 1
ATOM 1248 C CA . HIS A 1 161 ? 0.922 -12.954 7.037 1.00 89.81 161 HIS A CA 1
ATOM 1249 C C . HIS A 1 161 ? 0.352 -12.890 8.448 1.00 89.81 161 HIS A C 1
ATOM 1251 O O . HIS A 1 161 ? -0.568 -13.630 8.799 1.00 89.81 161 HIS A O 1
ATOM 1257 N N . LEU A 1 162 ? 0.880 -11.961 9.233 1.00 90.94 162 LEU A N 1
ATOM 1258 C CA . LEU A 1 162 ? 0.488 -11.673 10.604 1.00 90.94 162 LEU A CA 1
ATOM 1259 C C . LEU A 1 162 ? -0.206 -10.309 10.633 1.00 90.94 162 LEU A C 1
ATOM 1261 O O . LEU A 1 162 ? 0.253 -9.363 9.988 1.00 90.94 162 LEU A O 1
ATOM 1265 N N . ILE A 1 163 ? -1.285 -10.199 11.399 1.00 93.81 163 ILE A N 1
ATOM 1266 C CA . ILE A 1 163 ? -1.950 -8.935 11.719 1.00 93.81 163 ILE A CA 1
ATOM 1267 C C . ILE A 1 163 ? -1.981 -8.816 13.240 1.00 93.81 163 ILE A C 1
ATOM 1269 O O . ILE A 1 163 ? -2.401 -9.751 13.921 1.00 93.81 163 ILE A O 1
ATOM 1273 N N . TYR A 1 164 ? -1.538 -7.681 13.772 1.00 92.81 164 TYR A N 1
ATOM 1274 C CA . TYR A 1 164 ? -1.453 -7.440 15.212 1.00 92.81 164 TYR A CA 1
ATOM 1275 C C . TYR A 1 164 ? -2.608 -6.572 15.721 1.00 92.81 164 TYR A C 1
ATOM 1277 O O . TYR A 1 164 ? -3.161 -5.751 14.987 1.00 92.81 164 TYR A O 1
ATOM 1285 N N . GLN A 1 165 ? -2.956 -6.755 16.992 1.00 92.81 165 GLN A N 1
ATOM 1286 C CA . GLN A 1 165 ? -3.887 -5.896 17.719 1.00 92.81 165 GLN A CA 1
ATOM 1287 C C . GLN A 1 165 ? -3.160 -4.750 18.431 1.00 92.81 165 GLN A C 1
ATOM 1289 O O . GLN A 1 165 ? -1.941 -4.783 18.605 1.00 92.81 165 GLN A O 1
ATOM 1294 N N . SER A 1 166 ? -3.905 -3.720 18.834 1.00 91.00 166 SER A N 1
ATOM 1295 C CA . SER A 1 166 ? -3.365 -2.616 19.630 1.00 91.00 166 SER A CA 1
ATOM 1296 C C . SER A 1 166 ? -3.405 -2.944 21.123 1.00 91.00 166 SER A C 1
ATOM 1298 O O . SER A 1 166 ? -4.369 -3.526 21.613 1.00 91.00 166 SER A O 1
ATOM 1300 N N . THR A 1 167 ? -2.382 -2.515 21.865 1.00 88.38 167 THR A N 1
ATOM 1301 C CA . THR A 1 167 ? -2.410 -2.512 23.338 1.00 88.38 167 THR A CA 1
ATOM 1302 C C . THR A 1 167 ? -3.197 -1.328 23.905 1.00 88.38 167 THR A C 1
ATOM 1304 O O . THR A 1 167 ? -3.534 -1.324 25.085 1.00 88.38 167 THR A O 1
ATOM 1307 N N . ASP A 1 168 ? -3.463 -0.305 23.088 1.00 91.06 168 ASP A N 1
ATOM 1308 C CA . ASP A 1 168 ? -4.335 0.813 23.445 1.00 91.06 168 ASP A CA 1
ATOM 1309 C C . ASP A 1 168 ? -5.800 0.411 23.238 1.00 91.06 168 ASP A C 1
ATOM 1311 O O . ASP A 1 168 ? -6.218 0.123 22.113 1.00 91.06 168 ASP A O 1
ATOM 1315 N N . SER A 1 169 ? -6.581 0.393 24.322 1.00 94.38 169 SER A N 1
ATOM 1316 C CA . SER A 1 169 ? -7.954 -0.122 24.306 1.00 94.38 169 SER A CA 1
ATOM 1317 C C . SER A 1 169 ? -8.874 0.676 23.385 1.00 94.38 169 SER A C 1
ATOM 1319 O O . SER A 1 169 ? -9.709 0.084 22.712 1.00 94.38 169 SER A O 1
ATOM 1321 N N . VAL A 1 170 ? -8.692 1.997 23.293 1.00 96.12 170 VAL A N 1
ATOM 1322 C CA . VAL A 1 170 ? -9.510 2.865 22.428 1.00 96.12 170 VAL A CA 1
ATOM 1323 C C . VAL A 1 170 ? -9.253 2.548 20.955 1.00 96.12 170 VAL A C 1
ATOM 1325 O O . VAL A 1 170 ? -10.187 2.337 20.182 1.00 96.12 170 VAL A O 1
ATOM 1328 N N . THR A 1 171 ? -7.982 2.454 20.568 1.00 95.19 171 THR A N 1
ATOM 1329 C CA . THR A 1 171 ? -7.578 2.067 19.212 1.00 95.19 171 THR A CA 1
ATOM 1330 C C . THR A 1 171 ? -8.052 0.652 18.879 1.00 95.19 171 THR A C 1
ATOM 1332 O O . THR A 1 171 ? -8.505 0.404 17.761 1.00 95.19 171 THR A O 1
ATOM 1335 N N . GLN A 1 172 ? -7.982 -0.275 19.838 1.00 96.06 172 GLN A N 1
ATOM 1336 C CA . GLN A 1 172 ? -8.429 -1.653 19.646 1.00 96.06 172 GLN A CA 1
ATOM 1337 C C . GLN A 1 172 ? -9.950 -1.758 19.475 1.00 96.06 172 GLN A C 1
ATOM 1339 O O . GLN A 1 172 ? -10.421 -2.448 18.572 1.00 96.06 172 GLN A O 1
ATOM 1344 N N . GLU A 1 173 ? -10.730 -1.050 20.293 1.00 97.56 173 GLU A N 1
ATOM 1345 C CA . GLU A 1 173 ? -12.186 -0.966 20.143 1.00 97.56 173 GLU A CA 1
ATOM 1346 C C . GLU A 1 173 ? -12.565 -0.375 18.782 1.00 97.56 173 GLU A C 1
ATOM 1348 O O . GLU A 1 173 ? -13.436 -0.910 18.094 1.00 97.56 173 GLU A O 1
ATOM 1353 N N . GLN A 1 174 ? -11.867 0.679 18.346 1.00 97.75 174 GLN A N 1
ATOM 1354 C CA . GLN A 1 174 ? -12.078 1.269 17.029 1.00 97.75 174 GLN A CA 1
ATOM 1355 C C . GLN A 1 174 ? -11.745 0.290 15.893 1.00 97.75 174 GLN A C 1
ATOM 1357 O O . GLN A 1 174 ? -12.498 0.219 14.920 1.00 97.75 174 GLN A O 1
ATOM 1362 N N . LEU A 1 175 ? -10.650 -0.471 16.012 1.00 97.88 175 LEU A N 1
ATOM 1363 C CA . LEU A 1 175 ? -10.269 -1.498 15.043 1.00 97.88 175 LEU A CA 1
ATOM 1364 C C . LEU A 1 175 ? -11.383 -2.540 14.884 1.00 97.88 175 LEU A C 1
ATOM 1366 O O . LEU A 1 175 ? -11.826 -2.785 13.762 1.00 97.88 175 LEU A O 1
ATOM 1370 N N . LEU A 1 176 ? -11.872 -3.106 15.991 1.00 98.25 176 LEU A N 1
ATOM 1371 C CA . LEU A 1 176 ? -12.929 -4.126 15.985 1.00 98.25 176 LEU A CA 1
ATOM 1372 C C . LEU A 1 176 ? -14.288 -3.582 15.515 1.00 98.25 176 LEU A C 1
ATOM 1374 O O . LEU A 1 176 ? -15.087 -4.319 14.938 1.00 98.25 176 LEU A O 1
ATOM 1378 N N . ALA A 1 177 ? -14.545 -2.290 15.731 1.00 98.44 177 ALA A N 1
ATOM 1379 C CA . ALA A 1 177 ? -15.759 -1.617 15.281 1.00 98.44 177 ALA A CA 1
ATOM 1380 C C . ALA A 1 177 ? -15.729 -1.188 13.803 1.00 98.44 177 ALA A C 1
ATOM 1382 O O . ALA A 1 177 ? -16.721 -0.631 13.336 1.00 98.44 177 ALA A O 1
ATOM 1383 N N . SER A 1 178 ? -14.622 -1.410 13.078 1.00 98.62 178 SER A N 1
ATOM 1384 C CA . SER A 1 178 ? -14.464 -0.985 11.681 1.00 98.62 178 SER A CA 1
ATOM 1385 C C . SER A 1 178 ? -15.628 -1.448 10.809 1.00 98.62 178 SER A C 1
ATOM 1387 O O . SER A 1 178 ? -15.973 -2.628 10.785 1.00 98.62 178 SER A O 1
ATOM 1389 N N . LYS A 1 179 ? -16.196 -0.501 10.059 1.00 98.69 179 LYS A N 1
ATOM 1390 C CA . LYS A 1 179 ? -17.292 -0.747 9.115 1.00 98.69 179 LYS A CA 1
ATOM 1391 C C . LYS A 1 179 ? -16.821 -0.820 7.676 1.00 98.69 179 LYS A C 1
ATOM 1393 O O . LYS A 1 179 ? -17.411 -1.534 6.874 1.00 98.69 179 LYS A O 1
ATOM 1398 N N . THR A 1 180 ? -15.745 -0.105 7.367 1.00 98.75 180 THR A N 1
ATOM 1399 C CA . THR A 1 180 ? -15.169 -0.081 6.028 1.00 98.75 180 THR A CA 1
ATOM 1400 C C . THR A 1 180 ? -13.715 -0.505 6.076 1.00 98.75 180 THR A C 1
ATOM 1402 O O . THR A 1 180 ? -12.915 0.074 6.815 1.00 98.75 180 THR A O 1
ATOM 1405 N N . LEU A 1 181 ? -13.371 -1.486 5.248 1.00 98.69 181 LEU A N 1
ATOM 1406 C CA . LEU A 1 181 ? -12.002 -1.912 5.004 1.00 98.69 181 LEU A CA 1
ATOM 1407 C C . LEU A 1 181 ? -11.540 -1.405 3.634 1.00 98.69 181 LEU A C 1
ATOM 1409 O O . LEU A 1 181 ? -12.108 -1.762 2.606 1.00 98.69 181 LEU A O 1
ATOM 1413 N N . ILE A 1 182 ? -10.473 -0.617 3.606 1.00 98.50 182 ILE A N 1
ATOM 1414 C CA . ILE A 1 182 ? -9.759 -0.230 2.389 1.00 98.50 182 ILE A CA 1
ATOM 1415 C C . ILE A 1 182 ? -8.511 -1.106 2.307 1.00 98.50 182 ILE A C 1
ATOM 1417 O O . ILE A 1 182 ? -7.555 -0.924 3.059 1.00 98.50 182 ILE A O 1
ATOM 1421 N N . MET A 1 183 ? -8.532 -2.082 1.404 1.00 97.44 183 MET A N 1
ATOM 1422 C CA . MET A 1 183 ? -7.390 -2.956 1.154 1.00 97.44 183 MET A CA 1
ATOM 1423 C C . MET A 1 183 ? -6.526 -2.352 0.060 1.00 97.44 183 MET A C 1
ATOM 1425 O O . MET A 1 183 ? -7.011 -2.140 -1.048 1.00 97.44 183 MET A O 1
ATOM 1429 N N . VAL A 1 184 ? -5.260 -2.088 0.361 1.00 97.56 184 VAL A N 1
ATOM 1430 C CA . VAL A 1 184 ? -4.316 -1.462 -0.560 1.00 97.56 184 VAL A CA 1
ATOM 1431 C C . VAL A 1 184 ? -3.262 -2.471 -0.992 1.00 97.56 184 VAL A C 1
ATOM 1433 O O . VAL A 1 184 ? -2.587 -3.064 -0.149 1.00 97.56 184 VAL A O 1
ATOM 1436 N N . ASP A 1 185 ? -3.106 -2.636 -2.304 1.00 94.44 185 ASP A N 1
ATOM 1437 C CA . ASP A 1 185 ? -2.101 -3.524 -2.892 1.00 94.44 185 ASP A CA 1
ATOM 1438 C C . ASP A 1 185 ? -1.482 -2.924 -4.163 1.00 94.44 185 ASP A C 1
ATOM 1440 O O . ASP A 1 185 ? -2.042 -1.999 -4.757 1.00 94.44 185 ASP A O 1
ATOM 1444 N N . ASP A 1 186 ? -0.323 -3.414 -4.601 1.00 94.38 186 ASP A N 1
ATOM 1445 C CA . ASP A 1 186 ? 0.256 -2.954 -5.866 1.00 94.38 186 ASP A CA 1
ATOM 1446 C C . ASP A 1 186 ? -0.406 -3.602 -7.084 1.00 94.38 186 ASP A C 1
ATOM 1448 O O . ASP A 1 186 ? -0.704 -2.913 -8.065 1.00 94.38 186 ASP A O 1
ATOM 1452 N N . GLU A 1 187 ? -0.678 -4.904 -7.005 1.00 91.75 187 GLU A N 1
ATOM 1453 C CA . GLU A 1 187 ? -1.248 -5.699 -8.091 1.00 91.75 187 GLU A CA 1
ATOM 1454 C C . GLU A 1 187 ? -2.328 -6.667 -7.579 1.00 91.75 187 GLU A C 1
ATOM 1456 O O . GLU A 1 187 ? -2.045 -7.547 -6.771 1.00 91.75 187 GLU A O 1
ATOM 1461 N N . ALA A 1 188 ? -3.544 -6.603 -8.129 1.00 89.19 188 ALA A N 1
ATOM 1462 C CA . ALA A 1 188 ? -4.537 -7.669 -7.963 1.00 89.19 188 ALA A CA 1
ATOM 1463 C C . ALA A 1 188 ? -4.494 -8.658 -9.139 1.00 89.19 188 ALA A C 1
ATOM 1465 O O . ALA A 1 188 ? -4.438 -8.254 -10.299 1.00 89.19 188 ALA A O 1
ATOM 1466 N N . SER A 1 189 ? -4.554 -9.964 -8.848 1.00 81.31 189 SER A N 1
ATOM 1467 C CA . SER A 1 189 ? -4.491 -11.034 -9.864 1.00 81.31 189 SER A CA 1
ATOM 1468 C C . SER A 1 189 ? -5.703 -11.969 -9.871 1.00 81.31 189 SER A C 1
ATOM 1470 O O . SER A 1 189 ? -6.344 -12.110 -10.905 1.00 81.31 189 SER A O 1
ATOM 1472 N N . THR A 1 190 ? -6.049 -12.587 -8.739 1.00 75.06 190 THR A N 1
ATOM 1473 C CA . THR A 1 190 ? -7.215 -13.493 -8.606 1.00 75.06 190 THR A CA 1
ATOM 1474 C C . THR A 1 190 ? -8.235 -13.019 -7.571 1.00 75.06 190 THR A C 1
ATOM 1476 O O . THR A 1 190 ? -9.334 -13.557 -7.481 1.00 75.06 190 THR A O 1
ATOM 1479 N N . GLY A 1 191 ? -7.867 -12.043 -6.735 1.00 79.62 191 GLY A N 1
ATOM 1480 C CA . GLY A 1 191 ? -8.707 -11.564 -5.636 1.00 79.62 191 GLY A CA 1
ATOM 1481 C C . GLY A 1 191 ? -8.770 -12.480 -4.406 1.00 79.62 191 GLY A C 1
ATOM 1482 O O . GLY A 1 191 ? -9.339 -12.083 -3.391 1.00 79.62 191 GLY A O 1
ATOM 1483 N N . ASN A 1 192 ? -8.156 -13.672 -4.433 1.00 83.25 192 ASN A N 1
ATOM 1484 C CA . ASN A 1 192 ? -8.166 -14.604 -3.295 1.00 83.25 192 ASN A CA 1
ATOM 1485 C C . ASN A 1 192 ? -7.594 -13.992 -2.015 1.00 83.25 192 ASN A C 1
ATOM 1487 O O . ASN A 1 192 ? -8.179 -14.157 -0.948 1.00 83.25 192 ASN A O 1
ATOM 1491 N N . THR A 1 193 ? -6.497 -13.239 -2.129 1.00 86.12 193 THR A N 1
ATOM 1492 C CA . THR A 1 193 ? -5.877 -12.548 -0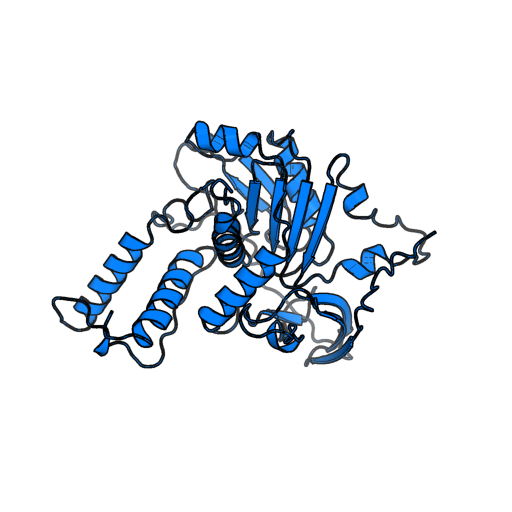.992 1.00 86.12 193 THR A CA 1
ATOM 1493 C C . THR A 1 193 ? -6.880 -11.655 -0.261 1.00 86.12 193 THR A C 1
ATOM 1495 O O . THR A 1 193 ? -6.940 -11.677 0.964 1.00 86.12 193 THR A O 1
ATOM 1498 N N . CYS A 1 194 ? -7.734 -10.933 -0.995 1.00 89.75 194 CYS A N 1
ATOM 1499 C CA . CYS A 1 194 ? -8.773 -10.092 -0.402 1.00 89.75 194 CYS A CA 1
ATOM 1500 C C . CYS A 1 194 ? -9.777 -10.915 0.414 1.00 89.75 194 CYS A C 1
ATOM 1502 O O . CYS A 1 194 ? -10.047 -10.588 1.569 1.00 89.75 194 CYS A O 1
ATOM 1504 N N . VAL A 1 195 ? -10.262 -12.029 -0.139 1.00 89.75 195 VAL A N 1
ATOM 1505 C CA . VAL A 1 195 ? -11.190 -12.923 0.568 1.00 89.75 195 VAL A CA 1
ATOM 1506 C C . VAL A 1 195 ? -10.552 -13.504 1.830 1.00 89.75 195 VAL A C 1
ATOM 1508 O O . VAL A 1 195 ? -11.188 -13.515 2.885 1.00 89.75 195 VAL A O 1
ATOM 1511 N N . ASN A 1 196 ? -9.289 -13.928 1.752 1.00 91.69 196 ASN A N 1
ATOM 1512 C CA . ASN A 1 196 ? -8.565 -14.503 2.885 1.00 91.69 196 ASN A CA 1
ATOM 1513 C C . ASN A 1 196 ? -8.376 -13.480 4.016 1.00 91.69 196 ASN A C 1
ATOM 1515 O O . ASN A 1 196 ? -8.616 -13.807 5.177 1.00 91.69 196 ASN A O 1
ATOM 1519 N N . VAL A 1 197 ? -8.010 -12.238 3.686 1.00 93.81 197 VAL A N 1
ATOM 1520 C CA . VAL A 1 197 ? -7.861 -11.153 4.669 1.00 93.81 197 VAL A CA 1
ATOM 1521 C C . VAL A 1 197 ? -9.197 -10.815 5.322 1.00 93.81 197 VAL A C 1
ATOM 1523 O O . VAL A 1 197 ? -9.283 -10.777 6.546 1.00 93.81 197 VAL A O 1
ATOM 1526 N N . VAL A 1 198 ? -10.254 -10.601 4.531 1.00 95.12 198 VAL A N 1
ATOM 1527 C CA . VAL A 1 198 ? -11.579 -10.246 5.067 1.00 95.12 198 VAL A CA 1
ATOM 1528 C C . VAL A 1 198 ? -12.111 -11.350 5.979 1.00 95.12 198 VAL A C 1
ATOM 1530 O O . VAL A 1 198 ? -12.607 -11.054 7.064 1.00 95.12 198 VAL A O 1
ATOM 1533 N N . THR A 1 199 ? -11.966 -12.614 5.577 1.00 94.12 199 THR A N 1
ATOM 1534 C CA . THR A 1 199 ? -12.374 -13.768 6.394 1.00 94.12 199 THR A CA 1
ATOM 1535 C C . THR A 1 199 ? -11.606 -13.791 7.715 1.00 94.12 199 THR A C 1
ATOM 1537 O O . THR A 1 199 ? -12.220 -13.772 8.779 1.00 94.12 199 THR A O 1
ATOM 1540 N N . ALA A 1 200 ? -10.272 -13.708 7.660 1.00 95.25 200 ALA A N 1
ATOM 1541 C CA . ALA A 1 200 ? -9.418 -13.726 8.845 1.00 95.25 200 ALA A CA 1
ATOM 1542 C C . ALA A 1 200 ? -9.709 -12.572 9.821 1.00 95.25 200 ALA A C 1
ATOM 1544 O O . ALA A 1 200 ? -9.614 -12.757 11.034 1.00 95.25 200 ALA A O 1
ATOM 1545 N N . LEU A 1 201 ? -10.066 -11.387 9.312 1.00 97.25 201 LEU A N 1
ATOM 1546 C CA . LEU A 1 201 ? -10.438 -10.228 10.128 1.00 97.25 201 LEU A CA 1
ATOM 1547 C C . LEU A 1 201 ? -11.816 -10.383 10.776 1.00 97.25 201 LEU A C 1
ATOM 1549 O O . LEU A 1 201 ? -11.978 -10.056 11.952 1.00 97.25 201 LEU A O 1
ATOM 1553 N N . ARG A 1 202 ? -12.813 -10.886 10.037 1.00 96.00 202 ARG A N 1
ATOM 1554 C CA . ARG A 1 202 ? -14.149 -11.152 10.595 1.00 96.00 202 ARG A CA 1
ATOM 1555 C C . ARG A 1 202 ? -14.082 -12.192 11.705 1.00 96.00 202 ARG A C 1
ATOM 1557 O O . ARG A 1 202 ? -14.658 -11.965 12.767 1.00 96.00 202 ARG A O 1
ATOM 1564 N N . ASP A 1 203 ? -13.333 -13.269 11.480 1.00 96.00 203 ASP A N 1
ATOM 1565 C CA . ASP A 1 203 ? -13.115 -14.331 12.467 1.00 96.00 203 ASP A CA 1
ATOM 1566 C C . ASP A 1 203 ? -12.392 -13.807 13.717 1.00 96.00 203 ASP A C 1
ATOM 1568 O O . ASP A 1 203 ? -12.657 -14.260 14.829 1.00 96.00 203 ASP A O 1
ATOM 1572 N N . ALA A 1 204 ? -11.536 -12.795 13.552 1.00 96.00 204 ALA A N 1
ATOM 1573 C CA . ALA A 1 204 ? -10.846 -12.114 14.644 1.00 96.00 204 ALA A CA 1
ATOM 1574 C C . ALA A 1 204 ? -11.680 -11.030 15.353 1.00 96.00 204 ALA A C 1
ATOM 1576 O O . ALA A 1 204 ? -11.182 -10.369 16.263 1.00 96.00 204 ALA A O 1
ATOM 1577 N N . GLY A 1 205 ? -12.947 -10.843 14.967 1.00 96.81 205 GLY A N 1
ATOM 1578 C CA . GLY A 1 205 ? -13.899 -9.995 15.686 1.00 96.81 205 GLY A CA 1
ATOM 1579 C C . GLY A 1 205 ? -14.358 -8.733 14.956 1.00 96.81 205 GLY A C 1
ATOM 1580 O O . GLY A 1 205 ? -15.220 -8.035 15.494 1.00 96.81 205 GLY A O 1
ATOM 1581 N N . LEU A 1 206 ? -13.884 -8.455 13.732 1.00 97.56 206 LEU A N 1
ATOM 1582 C CA . LEU A 1 206 ? -14.365 -7.337 12.900 1.00 97.56 206 LEU A CA 1
ATOM 1583 C C . LEU A 1 206 ? -15.742 -7.657 12.280 1.00 97.56 206 LEU A C 1
ATOM 1585 O O . LEU A 1 206 ? -15.940 -7.677 11.066 1.00 97.56 206 LEU A O 1
ATOM 1589 N N . THR A 1 207 ? -16.715 -7.952 13.139 1.00 96.56 207 THR A N 1
ATOM 1590 C CA . THR A 1 207 ? -18.062 -8.425 12.778 1.00 96.56 207 THR A CA 1
ATOM 1591 C C . THR A 1 207 ? -18.967 -7.330 12.212 1.00 96.56 207 THR A C 1
ATOM 1593 O O . THR A 1 207 ? -20.008 -7.647 11.641 1.00 96.56 207 THR A O 1
ATOM 1596 N N . GLN A 1 208 ? -18.564 -6.061 12.344 1.00 97.69 208 GLN A N 1
ATOM 1597 C CA . GLN A 1 208 ? -19.294 -4.884 11.862 1.00 97.69 208 GLN A CA 1
ATOM 1598 C C . GLN A 1 208 ? -18.866 -4.426 10.460 1.00 97.69 208 GLN A C 1
ATOM 1600 O O . GLN A 1 208 ? -19.340 -3.388 10.009 1.00 97.69 208 GLN A O 1
ATOM 1605 N N . LEU A 1 209 ? -17.986 -5.165 9.771 1.00 97.75 209 LEU A N 1
ATOM 1606 C CA . LEU A 1 209 ? -17.595 -4.834 8.401 1.00 97.75 209 LEU A CA 1
ATOM 1607 C C . LEU A 1 209 ? -18.810 -4.885 7.465 1.00 97.75 209 LEU A C 1
ATOM 1609 O O . LEU A 1 209 ? -19.425 -5.933 7.281 1.00 97.75 209 LEU A O 1
ATOM 1613 N N . GLU A 1 210 ? -19.114 -3.737 6.868 1.00 97.50 210 GLU A N 1
ATOM 1614 C CA . GLU A 1 210 ? -20.200 -3.503 5.917 1.00 97.50 210 GLU A CA 1
ATOM 1615 C C . GLU A 1 210 ? -19.649 -3.388 4.487 1.00 97.50 210 GLU A C 1
ATOM 1617 O O . GLU A 1 210 ? -20.272 -3.886 3.552 1.00 97.50 210 GLU A O 1
ATOM 1622 N N . GLN A 1 211 ? -18.472 -2.769 4.314 1.00 97.75 211 GLN A N 1
ATOM 1623 C CA . GLN A 1 211 ? -17.887 -2.489 2.999 1.00 97.75 211 GLN A CA 1
ATOM 1624 C C . GLN A 1 211 ? -16.403 -2.862 2.907 1.00 97.75 211 GLN A C 1
ATOM 1626 O O . GLN A 1 211 ? -15.626 -2.673 3.849 1.00 97.75 211 GLN A O 1
ATOM 1631 N N . VAL A 1 212 ? -15.993 -3.346 1.734 1.00 97.62 212 VAL A N 1
ATOM 1632 C CA . VAL A 1 212 ? -14.595 -3.607 1.370 1.00 97.62 212 VAL A CA 1
ATOM 1633 C C . VAL A 1 212 ? -14.272 -2.910 0.051 1.00 97.62 212 VAL A C 1
ATOM 1635 O O . VAL A 1 212 ? -14.920 -3.141 -0.967 1.00 97.62 212 VAL A O 1
ATOM 1638 N N . HIS A 1 213 ? -13.222 -2.091 0.056 1.00 97.19 213 HIS A N 1
ATOM 1639 C CA . HIS A 1 213 ? -12.690 -1.406 -1.117 1.00 97.19 213 HIS A CA 1
ATOM 1640 C C . HIS A 1 213 ? -11.298 -1.942 -1.450 1.00 97.19 213 HIS A C 1
ATOM 1642 O O . HIS A 1 213 ? -10.312 -1.566 -0.811 1.00 97.19 213 HIS A O 1
ATOM 1648 N N . LEU A 1 214 ? -11.204 -2.797 -2.467 1.00 95.81 214 LEU A N 1
ATOM 1649 C CA . LEU A 1 214 ? -9.924 -3.235 -3.015 1.00 95.81 214 LEU A CA 1
ATOM 1650 C C . LEU A 1 214 ? -9.339 -2.118 -3.884 1.00 95.81 214 LEU A C 1
ATOM 1652 O O . LEU A 1 214 ? -9.910 -1.756 -4.907 1.00 95.81 214 LEU A O 1
ATOM 1656 N N . THR A 1 215 ? -8.209 -1.570 -3.464 1.00 96.88 215 THR A N 1
ATOM 1657 C CA . THR A 1 215 ? -7.624 -0.335 -3.984 1.00 96.88 215 THR A CA 1
ATOM 1658 C C . THR A 1 215 ? -6.209 -0.631 -4.466 1.00 96.88 215 THR A C 1
ATOM 1660 O O . THR A 1 215 ? -5.296 -0.797 -3.662 1.00 96.88 215 THR A O 1
ATOM 1663 N N . THR A 1 216 ? -6.021 -0.746 -5.780 1.00 96.06 216 THR A N 1
ATOM 1664 C CA . THR A 1 216 ? -4.762 -1.228 -6.370 1.00 96.06 216 THR A CA 1
ATOM 1665 C C . THR A 1 216 ? -4.182 -0.267 -7.389 1.00 96.06 216 THR A C 1
ATOM 1667 O O . THR A 1 216 ? -4.909 0.475 -8.044 1.00 96.06 216 THR A O 1
ATOM 1670 N N . LEU A 1 217 ? -2.861 -0.268 -7.571 1.00 95.88 217 LEU A N 1
ATOM 1671 C CA . LEU A 1 217 ? -2.291 0.449 -8.716 1.00 95.88 217 LEU A CA 1
ATOM 1672 C C . LEU A 1 217 ? -2.745 -0.217 -10.019 1.00 95.88 217 LEU A C 1
ATOM 1674 O O . LEU A 1 217 ? -3.126 0.474 -10.968 1.00 95.88 217 LEU A O 1
ATOM 1678 N N . VAL A 1 218 ? -2.727 -1.554 -10.041 1.00 94.81 218 VAL A N 1
ATOM 1679 C CA . VAL A 1 218 ? -3.081 -2.355 -11.209 1.00 94.81 218 VAL A CA 1
ATOM 1680 C C . VAL A 1 218 ? -3.966 -3.548 -10.838 1.00 94.81 218 VAL A C 1
ATOM 1682 O O . VAL A 1 218 ? -3.603 -4.344 -9.977 1.00 94.81 218 VAL A O 1
ATOM 1685 N N . ASP A 1 219 ? -5.088 -3.720 -11.538 1.00 93.44 219 ASP A N 1
ATOM 1686 C CA . ASP A 1 219 ? -6.010 -4.847 -11.342 1.00 93.44 219 ASP A CA 1
ATOM 1687 C C . ASP A 1 219 ? -6.111 -5.738 -12.592 1.00 93.44 219 ASP A C 1
ATOM 1689 O O . ASP A 1 219 ? -6.754 -5.385 -13.582 1.00 93.44 219 ASP A O 1
ATOM 1693 N N . TRP A 1 220 ? -5.500 -6.924 -12.545 1.00 90.88 220 TRP A N 1
ATOM 1694 C CA . TRP A 1 220 ? -5.548 -7.926 -13.617 1.00 90.88 220 TRP A CA 1
ATOM 1695 C C . TRP A 1 220 ? -6.680 -8.948 -13.471 1.00 90.88 220 TRP A C 1
ATOM 1697 O O . TRP A 1 220 ? -6.769 -9.896 -14.253 1.00 90.88 220 TRP A O 1
ATOM 1707 N N . SER A 1 221 ? -7.514 -8.807 -12.442 1.00 80.88 221 SER A N 1
ATOM 1708 C CA . SER A 1 221 ? -8.488 -9.831 -12.060 1.00 80.88 221 SER A CA 1
ATOM 1709 C C . SER A 1 221 ? -9.892 -9.600 -12.631 1.00 80.88 221 SER A C 1
ATOM 1711 O O . SER A 1 221 ? -10.784 -10.412 -12.400 1.00 80.88 221 SER A O 1
ATOM 1713 N N . LEU A 1 222 ? -10.101 -8.532 -13.412 1.00 72.88 222 LEU A N 1
ATOM 1714 C CA . LEU A 1 222 ? -11.419 -8.176 -13.957 1.00 72.88 222 LEU A CA 1
ATOM 1715 C C . LEU A 1 222 ? -11.911 -9.118 -15.071 1.00 72.88 222 LEU A C 1
ATOM 1717 O O . LEU A 1 222 ? -13.102 -9.420 -15.123 1.00 72.88 222 LEU A O 1
ATOM 1721 N N . ASP A 1 223 ? -11.035 -9.642 -15.936 1.00 60.59 223 ASP A N 1
ATOM 1722 C CA . ASP A 1 223 ? -11.473 -10.571 -16.999 1.00 60.59 223 ASP A CA 1
ATOM 1723 C C . ASP A 1 223 ? -11.817 -11.975 -16.468 1.00 60.59 223 ASP A C 1
ATOM 1725 O O . ASP A 1 223 ? -12.555 -12.724 -17.118 1.00 60.59 223 ASP A O 1
ATOM 1729 N N . GLN A 1 224 ? -11.358 -12.327 -15.261 1.00 56.34 224 GLN A N 1
ATOM 1730 C CA . GLN A 1 224 ? -11.755 -13.574 -14.594 1.00 56.34 224 GLN A CA 1
ATOM 1731 C C . GLN A 1 224 ? -13.221 -13.543 -14.132 1.00 56.34 224 GLN A C 1
ATOM 1733 O O . GLN A 1 224 ? -13.832 -14.595 -13.988 1.00 56.34 224 GLN A O 1
ATOM 1738 N N . GLU A 1 225 ? -13.827 -12.361 -13.969 1.00 52.31 225 GLU A N 1
ATOM 1739 C CA . GLU A 1 225 ? -15.257 -12.231 -13.645 1.00 52.31 225 GLU A CA 1
ATOM 1740 C C . GLU A 1 225 ? -16.167 -12.260 -14.893 1.00 52.31 225 GLU A C 1
ATOM 1742 O O . GLU A 1 225 ? -17.370 -12.512 -14.775 1.00 52.31 225 GLU A O 1
ATOM 1747 N N . ASN A 1 226 ? -15.599 -12.029 -16.087 1.00 43.91 226 ASN A N 1
ATOM 1748 C CA . ASN A 1 226 ? -16.309 -11.966 -17.376 1.00 43.91 226 ASN A CA 1
ATOM 1749 C C . ASN A 1 226 ? -16.196 -13.246 -18.221 1.00 43.91 226 ASN A C 1
ATOM 1751 O O . ASN A 1 226 ? -16.841 -13.361 -19.269 1.00 43.91 226 ASN A O 1
ATOM 1755 N N . THR A 1 227 ? -15.392 -14.220 -17.802 1.00 42.38 227 THR A N 1
ATOM 1756 C CA . THR A 1 227 ? -15.242 -15.483 -18.525 1.00 42.38 227 THR A CA 1
ATOM 1757 C C . THR A 1 227 ? -16.431 -16.406 -18.242 1.00 42.38 227 THR A C 1
ATOM 1759 O O . THR A 1 227 ? -16.372 -17.301 -17.412 1.00 42.38 227 THR A O 1
ATOM 1762 N N . ASN A 1 228 ? -17.498 -16.252 -19.037 1.00 39.44 228 ASN A N 1
ATOM 1763 C CA . ASN A 1 228 ? -18.468 -17.315 -19.356 1.00 39.44 228 ASN A CA 1
ATOM 1764 C C . ASN A 1 228 ? -17.783 -18.454 -20.154 1.00 39.44 228 ASN A C 1
ATOM 1766 O O . ASN A 1 228 ? -18.254 -18.852 -21.222 1.00 39.44 228 ASN A O 1
ATOM 1770 N N . GLN A 1 229 ? -16.617 -18.933 -19.717 1.00 41.03 229 GLN A N 1
ATOM 1771 C CA . GLN A 1 229 ? -15.953 -20.054 -20.369 1.00 41.03 229 GLN A CA 1
ATOM 1772 C C . GLN A 1 229 ? -16.558 -21.353 -19.844 1.00 41.03 229 GLN A C 1
ATOM 1774 O O . GLN A 1 229 ? -16.391 -21.727 -18.690 1.00 41.03 229 GLN A O 1
ATOM 1779 N N . GLN A 1 230 ? -17.297 -22.012 -20.736 1.00 37.03 230 GLN A N 1
ATOM 1780 C CA . GLN A 1 230 ? -17.752 -23.391 -20.626 1.00 37.03 230 GLN A CA 1
ATOM 1781 C C . GLN A 1 230 ? -16.544 -24.325 -20.479 1.00 37.03 230 GLN A C 1
ATOM 1783 O O . GLN A 1 230 ? -16.020 -24.844 -21.460 1.00 37.03 230 GLN A O 1
ATOM 1788 N N . THR A 1 231 ? -16.102 -24.543 -19.251 1.00 39.41 231 THR A N 1
ATOM 1789 C CA . THR A 1 231 ? -15.350 -25.735 -18.867 1.00 39.41 231 THR A CA 1
ATOM 1790 C C . THR A 1 231 ? -16.023 -26.285 -17.619 1.00 39.41 231 THR A C 1
ATOM 1792 O O . THR A 1 231 ? -16.229 -25.538 -16.668 1.00 39.41 231 THR A O 1
ATOM 1795 N N . ASP A 1 232 ? -16.404 -27.562 -17.649 1.00 38.28 232 ASP A N 1
ATOM 1796 C CA . ASP A 1 232 ? -17.188 -28.285 -16.630 1.00 38.28 232 ASP A CA 1
ATOM 1797 C C . ASP A 1 232 ? -16.492 -28.459 -15.255 1.00 38.28 232 ASP A C 1
ATOM 1799 O O . ASP A 1 232 ? -16.848 -29.346 -14.485 1.00 38.28 232 ASP A O 1
ATOM 1803 N N . ASP A 1 233 ? -15.552 -27.586 -14.893 1.00 40.72 233 ASP A N 1
ATOM 1804 C CA . ASP A 1 233 ? -14.926 -27.535 -13.572 1.00 40.72 233 ASP A CA 1
ATOM 1805 C C . ASP A 1 233 ? -15.233 -26.177 -12.922 1.00 40.72 233 ASP A C 1
ATOM 1807 O O . ASP A 1 233 ? -14.780 -25.136 -13.388 1.00 40.72 233 ASP A O 1
ATOM 1811 N N . ILE A 1 234 ? -16.066 -26.214 -11.874 1.00 39.03 234 ILE A N 1
ATOM 1812 C CA . ILE A 1 234 ? -16.393 -25.170 -10.880 1.00 39.03 234 ILE A CA 1
ATOM 1813 C C . ILE A 1 234 ? -15.895 -23.754 -11.251 1.00 39.03 234 ILE A C 1
ATOM 1815 O O . ILE A 1 234 ? -14.762 -23.382 -10.948 1.00 39.03 234 ILE A O 1
ATOM 1819 N N . MET A 1 235 ? -16.775 -22.933 -11.838 1.00 41.50 235 MET A N 1
ATOM 1820 C CA . MET A 1 235 ? -16.531 -21.494 -12.013 1.00 41.50 235 MET A CA 1
ATOM 1821 C C . MET A 1 235 ? -16.154 -20.861 -10.657 1.00 41.50 235 MET A C 1
ATOM 1823 O O . MET A 1 235 ? -16.899 -21.045 -9.686 1.00 41.50 235 MET A O 1
ATOM 1827 N N . PRO A 1 236 ? -15.054 -20.095 -10.551 1.00 48.50 236 PRO A N 1
ATOM 1828 C CA . PRO A 1 236 ? -14.798 -19.300 -9.359 1.00 48.50 236 PRO A CA 1
ATOM 1829 C C . PRO A 1 236 ? -15.934 -18.283 -9.205 1.00 48.50 236 PRO A C 1
ATOM 1831 O O . PRO A 1 236 ? -16.179 -17.482 -10.106 1.00 48.50 236 PRO A O 1
ATOM 1834 N N . ALA A 1 237 ? -16.657 -18.324 -8.085 1.00 56.28 237 ALA A N 1
ATOM 1835 C CA . ALA A 1 237 ? -17.689 -17.333 -7.792 1.00 56.28 237 ALA A CA 1
ATOM 1836 C C . ALA A 1 237 ? -17.090 -15.912 -7.824 1.00 56.28 237 ALA A C 1
ATOM 1838 O O . ALA A 1 237 ? -15.926 -15.729 -7.438 1.00 56.28 237 ALA A O 1
ATOM 1839 N N . ARG A 1 238 ? -17.869 -14.909 -8.265 1.00 67.50 238 ARG A N 1
ATOM 1840 C CA . ARG A 1 238 ? -17.403 -13.510 -8.312 1.00 67.50 238 ARG A CA 1
ATOM 1841 C C . ARG A 1 238 ? -16.938 -13.087 -6.922 1.00 67.50 238 ARG A C 1
ATOM 1843 O O . ARG A 1 238 ? -17.454 -13.584 -5.921 1.00 67.50 238 ARG A O 1
ATOM 1850 N N . MET A 1 239 ? -15.989 -12.153 -6.824 1.00 73.44 239 MET A N 1
ATOM 1851 C CA . MET A 1 239 ? -15.464 -11.745 -5.511 1.00 73.44 239 MET A CA 1
ATOM 1852 C C . MET A 1 239 ? -16.568 -11.298 -4.543 1.00 73.44 239 MET A C 1
ATOM 1854 O O . MET A 1 239 ? -16.541 -11.678 -3.375 1.00 73.44 239 MET A O 1
ATOM 1858 N N . ALA A 1 240 ? -17.565 -10.564 -5.043 1.00 70.88 240 ALA A N 1
ATOM 1859 C CA . ALA A 1 240 ? -18.727 -10.144 -4.261 1.00 70.88 240 ALA A CA 1
ATOM 1860 C C . ALA A 1 240 ? -19.521 -11.335 -3.687 1.00 70.88 240 ALA A C 1
ATOM 1862 O O . ALA A 1 240 ? -19.947 -11.295 -2.536 1.00 70.88 240 ALA A O 1
ATOM 1863 N N . ASP A 1 241 ? -19.650 -12.430 -4.440 1.00 75.12 241 ASP A N 1
ATOM 1864 C CA . ASP A 1 241 ? -20.375 -13.630 -4.002 1.00 75.12 241 ASP A CA 1
ATOM 1865 C C . ASP A 1 241 ? -19.624 -14.373 -2.883 1.00 75.12 241 ASP A C 1
ATOM 1867 O O . ASP A 1 241 ? -20.229 -15.055 -2.054 1.00 75.12 241 ASP A O 1
ATOM 1871 N N . ARG A 1 242 ? -18.294 -14.220 -2.835 1.00 80.31 242 ARG A N 1
ATOM 1872 C CA . ARG A 1 242 ? -17.414 -14.830 -1.826 1.00 80.31 242 ARG A CA 1
ATOM 1873 C C . ARG A 1 242 ? -17.354 -14.039 -0.518 1.00 80.31 242 ARG A C 1
ATOM 1875 O O . ARG A 1 242 ? -16.879 -14.571 0.482 1.00 80.31 242 ARG A O 1
ATOM 1882 N N . LEU A 1 243 ? -17.834 -12.795 -0.509 1.00 84.50 243 LEU A N 1
ATOM 1883 C CA . LEU A 1 243 ? -17.859 -11.903 0.652 1.00 84.50 243 LEU A CA 1
ATOM 1884 C C . LEU A 1 243 ? -19.302 -11.669 1.124 1.00 84.50 243 LEU A C 1
ATOM 1886 O O . LEU A 1 243 ? -19.818 -10.555 1.102 1.00 84.50 243 LEU A O 1
ATOM 1890 N N . THR A 1 244 ? -19.981 -12.733 1.560 1.00 84.38 244 THR A N 1
ATOM 1891 C CA . THR A 1 244 ? -21.401 -12.660 1.941 1.00 84.38 244 THR A CA 1
ATOM 1892 C C . THR A 1 244 ? -21.666 -11.598 3.017 1.00 84.38 244 THR A C 1
ATOM 1894 O O . THR A 1 244 ? -21.073 -11.619 4.103 1.00 84.38 244 THR A O 1
ATOM 1897 N N . GLY A 1 245 ? -22.610 -10.698 2.727 1.00 88.56 245 GLY A N 1
ATOM 1898 C CA . GLY A 1 245 ? -23.026 -9.620 3.629 1.00 88.56 245 GLY A CA 1
ATOM 1899 C C . GLY A 1 245 ? -22.104 -8.398 3.638 1.00 88.56 245 GLY A C 1
ATOM 1900 O O . GLY A 1 245 ? -22.276 -7.550 4.505 1.00 88.56 245 GLY A O 1
ATOM 1901 N N . ILE A 1 246 ? -21.150 -8.315 2.707 1.00 93.38 246 ILE A N 1
ATOM 1902 C CA . ILE A 1 246 ? -20.240 -7.180 2.542 1.00 93.38 246 ILE A CA 1
ATOM 1903 C C . ILE A 1 246 ? -20.429 -6.589 1.146 1.00 93.38 246 ILE A C 1
ATOM 1905 O O . ILE A 1 246 ? -20.407 -7.307 0.146 1.00 93.38 246 ILE A O 1
ATOM 1909 N N . GLU A 1 247 ? -20.577 -5.271 1.071 1.00 94.81 247 GLU A N 1
ATOM 1910 C CA . GLU A 1 247 ? -20.522 -4.547 -0.194 1.00 94.81 247 GLU A CA 1
ATOM 1911 C C . GLU A 1 247 ? -19.067 -4.465 -0.669 1.00 94.81 247 GLU A C 1
ATOM 1913 O O . GLU A 1 247 ? -18.185 -3.997 0.055 1.00 94.81 247 GLU A O 1
ATOM 1918 N N . PHE A 1 248 ? -18.795 -4.955 -1.877 1.00 93.00 248 PHE A N 1
ATOM 1919 C CA . PHE A 1 248 ? -17.442 -5.021 -2.418 1.00 93.00 248 PHE A CA 1
ATOM 1920 C C . PHE A 1 248 ? -17.261 -4.050 -3.584 1.00 93.00 248 PHE A C 1
ATOM 1922 O O . PHE A 1 248 ? -18.017 -4.074 -4.556 1.00 93.00 248 PHE A O 1
ATOM 1929 N N . HIS A 1 249 ? -16.211 -3.237 -3.509 1.00 93.25 249 HIS A N 1
ATOM 1930 C CA . HIS A 1 249 ? -15.851 -2.253 -4.521 1.00 93.25 249 HIS A CA 1
ATOM 1931 C C . HIS A 1 249 ? -14.387 -2.397 -4.924 1.00 93.25 249 HIS A C 1
ATOM 1933 O O . HIS A 1 249 ? -13.535 -2.780 -4.122 1.00 93.25 249 HIS A O 1
ATOM 1939 N N . ARG A 1 250 ? -14.084 -2.011 -6.164 1.00 92.38 250 ARG A N 1
ATOM 1940 C CA . ARG A 1 250 ? -12.728 -2.009 -6.711 1.00 92.38 250 ARG A CA 1
ATOM 1941 C C . ARG A 1 250 ? -12.356 -0.615 -7.191 1.00 92.38 250 ARG A C 1
ATOM 1943 O O . ARG A 1 250 ? -13.136 0.018 -7.897 1.00 92.38 250 ARG A O 1
ATOM 1950 N N . HIS A 1 251 ? -11.138 -0.200 -6.874 1.00 94.50 251 HIS A N 1
ATOM 1951 C CA . HIS A 1 251 ? -10.532 1.055 -7.300 1.00 94.50 251 HIS A CA 1
ATOM 1952 C C . HIS A 1 251 ? -9.155 0.760 -7.876 1.00 94.50 251 HIS A C 1
ATOM 1954 O O . HIS A 1 251 ? -8.347 0.085 -7.239 1.00 94.50 251 HIS A O 1
ATOM 1960 N N . HIS A 1 252 ? -8.890 1.242 -9.084 1.00 94.50 252 HIS A N 1
ATOM 1961 C CA . HIS A 1 252 ? -7.625 0.994 -9.764 1.00 94.50 252 HIS A CA 1
ATOM 1962 C C . HIS A 1 252 ? -7.231 2.149 -10.678 1.00 94.50 252 HIS A C 1
ATOM 1964 O O . HIS A 1 252 ? -8.100 2.792 -11.275 1.00 94.50 252 HIS A O 1
ATOM 1970 N N . LEU A 1 253 ? -5.923 2.392 -10.814 1.00 94.31 253 LEU A N 1
ATOM 1971 C CA . LEU A 1 253 ? -5.399 3.332 -11.814 1.00 94.31 253 LEU A CA 1
ATOM 1972 C C . LEU A 1 253 ? -5.400 2.698 -13.214 1.00 94.31 253 LEU A C 1
ATOM 1974 O O . LEU A 1 253 ? -5.708 3.361 -14.206 1.00 94.31 253 LEU A O 1
ATOM 1978 N N . LEU A 1 254 ? -5.099 1.399 -13.285 1.00 93.75 254 LEU A N 1
ATOM 1979 C CA . LEU A 1 254 ? -5.120 0.592 -14.503 1.00 93.75 254 LEU A CA 1
ATOM 1980 C C . LEU A 1 254 ? -5.741 -0.772 -14.216 1.00 93.75 254 LEU A C 1
ATOM 1982 O O . LEU A 1 254 ? -5.523 -1.348 -13.155 1.00 93.75 254 LEU A O 1
ATOM 1986 N N . SER A 1 255 ? -6.488 -1.314 -15.167 1.00 93.38 255 SER A N 1
ATOM 1987 C CA . SER A 1 255 ? -6.992 -2.682 -15.071 1.00 93.38 255 SER A CA 1
ATOM 1988 C C . SER A 1 255 ? -6.971 -3.400 -16.404 1.00 93.38 255 SER A C 1
ATOM 1990 O O . SER A 1 255 ? -6.820 -2.777 -17.455 1.00 93.38 255 SER A O 1
ATOM 1992 N N . GLY A 1 256 ? -7.086 -4.723 -16.382 1.00 92.38 256 GLY A N 1
ATOM 1993 C CA . GLY A 1 256 ? -7.109 -5.510 -17.602 1.00 92.38 256 GLY A CA 1
ATOM 1994 C C . GLY A 1 256 ? -6.894 -6.994 -17.375 1.00 92.38 256 GLY A C 1
ATOM 1995 O O . GLY A 1 256 ? -7.226 -7.533 -16.326 1.00 92.38 256 GLY A O 1
ATOM 1996 N N . ALA A 1 257 ? -6.270 -7.628 -18.360 1.00 92.06 257 ALA A N 1
ATOM 1997 C CA . ALA A 1 257 ? -5.806 -9.000 -18.305 1.00 92.06 257 ALA A CA 1
ATOM 1998 C C . ALA A 1 257 ? -4.492 -9.171 -19.052 1.00 92.06 257 ALA A C 1
ATOM 2000 O O . ALA A 1 257 ? -4.094 -8.350 -19.889 1.00 92.06 257 ALA A O 1
ATOM 2001 N N . TRP A 1 258 ? -3.839 -10.288 -18.766 1.00 92.50 258 TRP A N 1
ATOM 2002 C CA . TRP A 1 258 ? -2.607 -10.670 -19.420 1.00 92.50 258 TRP A CA 1
ATOM 2003 C C . TRP A 1 258 ? -2.583 -12.158 -19.750 1.00 92.50 258 TRP A C 1
ATOM 2005 O O . TRP A 1 258 ? -3.196 -12.978 -19.068 1.00 92.50 258 TRP A O 1
ATOM 2015 N N . GLN A 1 259 ? -1.829 -12.499 -20.788 1.00 92.94 259 GLN A N 1
ATOM 2016 C CA . GLN A 1 259 ? -1.512 -13.866 -21.169 1.00 92.94 259 GLN A CA 1
ATOM 2017 C C . GLN A 1 259 ? -0.007 -13.984 -21.391 1.00 92.94 259 GLN A C 1
ATOM 2019 O O . GLN A 1 259 ? 0.609 -13.140 -22.039 1.00 92.94 259 GLN A O 1
ATOM 2024 N N . TRP A 1 260 ? 0.589 -15.036 -20.836 1.00 92.25 260 TRP A N 1
ATOM 2025 C CA . TRP A 1 260 ? 1.991 -15.368 -21.058 1.00 92.25 260 TRP A CA 1
ATOM 2026 C C . TRP A 1 260 ? 2.106 -16.540 -22.028 1.00 92.25 260 TRP A C 1
ATOM 2028 O O . TRP A 1 260 ? 1.426 -17.551 -21.862 1.00 92.25 260 TRP A O 1
ATOM 2038 N N . THR A 1 261 ? 3.000 -16.408 -23.003 1.00 93.56 261 THR A N 1
ATOM 2039 C CA . THR A 1 261 ? 3.374 -17.474 -23.933 1.00 93.56 261 THR A CA 1
ATOM 2040 C C . THR A 1 261 ? 4.872 -17.720 -23.814 1.00 93.56 261 THR A C 1
ATOM 2042 O O . THR A 1 261 ? 5.659 -16.825 -24.123 1.00 93.56 261 THR A O 1
ATOM 2045 N N . ASP A 1 262 ? 5.277 -18.913 -23.373 1.00 91.19 262 ASP A N 1
ATOM 2046 C CA . ASP A 1 262 ? 6.695 -19.274 -23.277 1.00 91.19 262 ASP A CA 1
ATOM 2047 C C . ASP A 1 262 ? 7.383 -19.249 -24.649 1.00 91.19 262 ASP A C 1
ATOM 2049 O O . ASP A 1 262 ? 6.804 -19.600 -25.681 1.00 91.19 262 ASP A O 1
ATOM 2053 N N . ALA A 1 263 ? 8.657 -18.864 -24.651 1.00 90.31 263 ALA A N 1
ATOM 2054 C CA . ALA A 1 263 ? 9.527 -19.039 -25.802 1.00 90.31 263 ALA A CA 1
ATOM 2055 C C . ALA A 1 263 ? 9.687 -20.539 -26.123 1.00 90.31 263 ALA A C 1
ATOM 2057 O O . ALA A 1 263 ? 9.640 -21.378 -25.217 1.00 90.31 263 ALA A O 1
ATOM 2058 N N . PRO A 1 264 ? 9.910 -20.907 -27.397 1.00 88.62 264 PRO A N 1
ATOM 2059 C CA . PRO A 1 264 ? 10.152 -22.298 -27.759 1.00 88.62 264 PRO A CA 1
ATOM 2060 C C . PRO A 1 264 ? 11.372 -22.850 -27.007 1.00 88.62 264 PRO A C 1
ATOM 2062 O O . PRO A 1 264 ? 12.429 -22.224 -27.000 1.00 88.62 264 PRO A O 1
ATOM 2065 N N . ASN A 1 265 ? 11.227 -24.046 -26.427 1.00 84.31 265 ASN A N 1
ATOM 2066 C CA . ASN A 1 265 ? 12.254 -24.741 -25.636 1.00 84.31 265 ASN A CA 1
ATOM 2067 C C . ASN A 1 265 ? 12.774 -23.916 -24.435 1.00 84.31 265 ASN A C 1
ATOM 2069 O O . ASN A 1 265 ? 13.956 -23.567 -24.407 1.00 84.31 265 ASN A O 1
ATOM 2073 N N . PRO A 1 266 ? 11.927 -23.595 -23.437 1.00 78.25 266 PRO A N 1
ATOM 2074 C CA . PRO A 1 266 ? 12.347 -22.778 -22.304 1.00 78.25 266 PRO A CA 1
ATOM 2075 C C . PRO A 1 266 ? 13.452 -23.476 -21.497 1.00 78.25 266 PRO A C 1
ATOM 2077 O O . PRO A 1 266 ? 13.361 -24.670 -21.205 1.00 78.25 266 PRO A O 1
ATOM 2080 N N . GLU A 1 267 ? 14.486 -22.728 -21.102 1.00 76.56 267 GLU A N 1
ATOM 2081 C CA . GLU A 1 267 ? 15.538 -23.270 -20.237 1.00 76.56 267 GLU A CA 1
ATOM 2082 C C . GLU A 1 267 ? 14.963 -23.700 -18.872 1.00 76.56 267 GLU A C 1
ATOM 2084 O O . GLU A 1 267 ? 14.187 -22.946 -18.264 1.00 76.56 267 GLU A O 1
ATOM 2089 N N . PRO A 1 268 ? 15.335 -24.889 -18.359 1.00 79.00 268 PRO A N 1
ATOM 2090 C CA . PRO A 1 268 ? 14.897 -25.344 -17.048 1.00 79.00 268 PRO A CA 1
ATOM 2091 C C . PRO A 1 268 ? 15.512 -24.479 -15.943 1.00 79.00 268 PRO A C 1
ATOM 2093 O O . PRO A 1 268 ? 16.717 -24.234 -15.917 1.00 79.00 268 PRO A O 1
ATOM 2096 N N . ILE A 1 269 ? 14.676 -24.039 -15.000 1.00 80.94 269 ILE A N 1
ATOM 2097 C CA . ILE A 1 269 ? 15.097 -23.221 -13.859 1.00 80.94 269 ILE A CA 1
ATOM 2098 C C . ILE A 1 269 ? 15.067 -24.050 -12.586 1.00 80.94 269 ILE A C 1
ATOM 2100 O O . ILE A 1 269 ? 14.019 -24.565 -12.196 1.00 80.94 269 ILE A O 1
ATOM 2104 N N . THR A 1 270 ? 16.197 -24.067 -11.886 1.00 78.12 270 THR A N 1
ATOM 2105 C CA . THR A 1 270 ? 16.302 -24.600 -10.528 1.00 78.12 270 THR A CA 1
ATOM 2106 C C . THR A 1 270 ? 16.378 -23.437 -9.547 1.00 78.12 270 THR A C 1
ATOM 2108 O O . THR A 1 270 ? 17.321 -22.649 -9.586 1.00 78.12 270 THR A O 1
ATOM 2111 N N . MET A 1 271 ? 15.382 -23.318 -8.669 1.00 74.44 271 MET A N 1
ATOM 2112 C CA . MET A 1 271 ? 15.387 -22.327 -7.591 1.00 74.44 271 MET A CA 1
ATOM 2113 C C . MET A 1 271 ? 16.026 -22.916 -6.327 1.00 74.44 271 MET A C 1
ATOM 2115 O O . MET A 1 271 ? 15.714 -24.058 -5.981 1.00 74.44 271 MET A O 1
ATOM 2119 N N . PRO A 1 272 ? 16.885 -22.166 -5.612 1.00 70.31 272 PRO A N 1
ATOM 2120 C CA . PRO A 1 272 ? 17.333 -22.578 -4.288 1.00 70.31 272 PRO A CA 1
ATOM 2121 C C . PRO A 1 272 ? 16.151 -22.568 -3.307 1.00 70.31 272 PRO A C 1
ATOM 2123 O O . PRO A 1 272 ? 15.277 -21.705 -3.387 1.00 70.31 272 PRO A O 1
ATOM 2126 N N . SER A 1 273 ? 16.134 -23.514 -2.366 1.00 66.69 273 SER A N 1
ATOM 2127 C CA . SER A 1 273 ? 15.146 -23.551 -1.281 1.00 66.69 273 SER A CA 1
ATOM 2128 C C . SER A 1 273 ? 15.468 -22.454 -0.265 1.00 66.69 273 SER A C 1
ATOM 2130 O O . SER A 1 273 ? 16.290 -22.661 0.624 1.00 66.69 273 SER A O 1
ATOM 2132 N N . VAL A 1 274 ? 14.855 -21.281 -0.423 1.00 62.59 274 VAL A N 1
ATOM 2133 C CA . VAL A 1 274 ? 15.069 -20.098 0.436 1.00 62.59 274 VAL A CA 1
ATOM 2134 C C . VAL A 1 274 ? 13.849 -19.746 1.297 1.00 62.59 274 VAL A C 1
ATOM 2136 O O . VAL A 1 274 ? 13.826 -18.697 1.935 1.00 62.59 274 VAL A O 1
ATOM 2139 N N . ASP A 1 275 ? 12.846 -20.624 1.352 1.00 55.22 275 ASP A N 1
ATOM 2140 C CA . ASP A 1 275 ? 11.603 -20.405 2.097 1.00 55.22 275 ASP A CA 1
ATOM 2141 C C . ASP A 1 275 ? 11.827 -20.652 3.597 1.00 55.22 275 ASP A C 1
ATOM 2143 O O . ASP A 1 275 ? 11.619 -21.747 4.114 1.00 55.22 275 ASP A O 1
ATOM 2147 N N . THR A 1 276 ? 12.316 -19.648 4.322 1.00 53.53 276 THR A N 1
ATOM 2148 C CA . THR A 1 276 ? 12.381 -19.680 5.790 1.00 53.53 276 THR A CA 1
ATOM 2149 C C . THR A 1 276 ? 11.689 -18.446 6.354 1.00 53.53 276 THR A C 1
ATOM 2151 O O . THR A 1 276 ? 12.101 -17.322 6.091 1.00 53.53 276 THR A O 1
ATOM 2154 N N . THR A 1 277 ? 10.636 -18.662 7.144 1.00 52.75 277 THR A N 1
ATOM 2155 C CA . THR A 1 277 ? 9.924 -17.629 7.923 1.00 52.75 277 THR A CA 1
ATOM 2156 C C . THR A 1 277 ? 10.461 -17.500 9.350 1.00 52.75 277 THR A C 1
ATOM 2158 O O . THR A 1 277 ? 9.930 -16.729 10.147 1.00 52.75 277 THR A O 1
ATOM 2161 N N . ALA A 1 278 ? 11.506 -18.260 9.699 1.00 58.22 278 ALA A N 1
ATOM 2162 C CA . ALA A 1 278 ? 12.122 -18.185 11.014 1.00 58.22 278 ALA A CA 1
ATOM 2163 C C . ALA A 1 278 ? 12.706 -16.789 11.244 1.00 58.22 278 ALA A C 1
ATOM 2165 O O . ALA A 1 278 ? 13.359 -16.213 10.370 1.00 58.22 278 ALA A O 1
ATOM 2166 N N . ALA A 1 279 ? 12.486 -16.262 12.444 1.00 59.56 279 ALA A N 1
ATOM 2167 C CA . ALA A 1 279 ? 13.116 -15.025 12.852 1.00 59.56 279 ALA A CA 1
ATOM 2168 C C . ALA A 1 279 ? 14.643 -15.165 12.797 1.00 59.56 279 ALA A C 1
ATOM 2170 O O . ALA A 1 279 ? 15.213 -16.181 13.204 1.00 59.56 279 ALA A O 1
ATOM 2171 N N . GLY A 1 280 ? 15.301 -14.141 12.254 1.00 64.25 280 GLY A N 1
ATOM 2172 C CA . GLY A 1 280 ? 16.756 -14.080 12.238 1.00 64.25 280 GLY A CA 1
ATOM 2173 C C . GLY A 1 280 ? 17.322 -13.998 13.656 1.00 64.25 280 GLY A C 1
ATOM 2174 O O . GLY A 1 280 ? 16.639 -13.605 14.596 1.00 64.25 280 GLY A O 1
ATOM 2175 N N . SER A 1 281 ? 18.610 -14.300 13.814 1.00 70.38 281 SER A N 1
ATOM 2176 C CA . SER A 1 281 ? 19.302 -14.214 15.111 1.00 70.38 281 SER A CA 1
ATOM 2177 C C . SER A 1 281 ? 19.515 -12.778 15.616 1.00 70.38 281 SER A C 1
ATOM 2179 O O . SER A 1 281 ? 20.165 -12.581 16.639 1.00 70.38 281 SER A O 1
ATOM 2181 N N . GLN A 1 282 ? 19.066 -11.775 14.860 1.00 65.69 282 GLN A N 1
ATOM 2182 C CA . GLN A 1 282 ? 19.219 -10.362 15.179 1.00 65.69 282 GLN A CA 1
ATOM 2183 C C . GLN A 1 282 ? 17.872 -9.818 15.631 1.00 65.69 282 GLN A C 1
ATOM 2185 O O . GLN A 1 282 ? 16.879 -9.945 14.911 1.00 65.69 282 GLN A O 1
ATOM 2190 N N . ALA A 1 283 ? 17.852 -9.195 16.809 1.00 64.38 283 ALA A N 1
ATOM 2191 C CA . ALA A 1 283 ? 16.683 -8.460 17.257 1.00 64.38 283 ALA A CA 1
ATOM 2192 C C . ALA A 1 283 ? 16.343 -7.382 16.221 1.00 64.38 283 ALA A C 1
ATOM 2194 O O . ALA A 1 283 ? 17.224 -6.673 15.725 1.00 64.38 283 ALA A O 1
ATOM 2195 N N . LEU A 1 284 ? 15.059 -7.258 15.892 1.00 63.50 284 LEU A N 1
ATOM 2196 C CA . LEU A 1 284 ? 14.592 -6.118 15.118 1.00 63.50 284 LEU A CA 1
ATOM 2197 C C . LEU A 1 284 ? 14.848 -4.859 15.952 1.00 63.50 284 LEU A C 1
ATOM 2199 O O . LEU A 1 284 ? 14.571 -4.838 17.152 1.00 63.50 284 LEU A O 1
ATOM 2203 N N . GLY A 1 285 ? 15.402 -3.820 15.325 1.00 60.06 285 GLY A N 1
ATOM 2204 C CA . GLY A 1 285 ? 15.522 -2.520 15.981 1.00 60.06 285 GLY A CA 1
ATOM 2205 C C . GLY A 1 285 ? 14.150 -2.040 16.462 1.00 60.06 285 GLY A C 1
ATOM 2206 O O . GLY A 1 285 ? 13.125 -2.439 15.910 1.00 60.06 285 GLY A O 1
ATOM 2207 N N . PHE A 1 286 ? 14.111 -1.179 17.482 1.00 62.06 286 PHE A N 1
ATOM 2208 C CA . PHE A 1 286 ? 12.854 -0.541 17.859 1.00 62.06 286 PHE A CA 1
ATOM 2209 C C . PHE A 1 286 ? 12.450 0.431 16.757 1.00 62.06 286 PHE A C 1
ATOM 2211 O O . PHE A 1 286 ? 13.034 1.496 16.563 1.00 62.06 286 PHE A O 1
ATOM 2218 N N . THR A 1 287 ? 11.456 -0.001 16.010 1.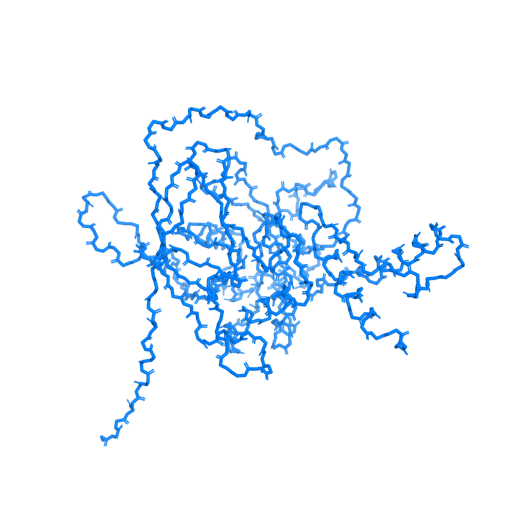00 57.62 287 THR A N 1
ATOM 2219 C CA . THR A 1 287 ? 11.033 0.586 14.757 1.00 57.62 287 THR A CA 1
ATOM 2220 C C . THR A 1 287 ? 9.685 1.282 14.926 1.00 57.62 287 THR A C 1
ATOM 2222 O O . THR A 1 287 ? 8.891 1.282 14.010 1.00 57.62 287 THR A O 1
ATOM 2225 N N . GLY A 1 288 ? 9.335 1.790 16.113 1.00 63.66 288 GLY A N 1
ATOM 2226 C CA . GLY A 1 288 ? 7.992 2.337 16.369 1.00 63.66 288 GLY A CA 1
ATOM 2227 C C . GLY A 1 288 ? 6.839 1.415 15.918 1.00 63.66 288 GLY A C 1
ATOM 2228 O O . GLY A 1 288 ? 7.006 0.200 15.797 1.00 63.66 288 GLY A O 1
ATOM 2229 N N . ASN A 1 289 ? 5.661 1.996 15.655 1.00 66.00 289 ASN A N 1
ATOM 2230 C CA . ASN A 1 289 ? 4.473 1.228 15.255 1.00 66.00 289 ASN A CA 1
ATOM 2231 C C . ASN A 1 289 ? 4.360 0.995 13.737 1.00 66.00 289 ASN A C 1
ATOM 2233 O O . ASN A 1 289 ? 3.743 0.010 13.354 1.00 66.00 289 ASN A O 1
ATOM 2237 N N . TRP A 1 290 ? 4.934 1.875 12.895 1.00 66.31 290 TRP A N 1
ATOM 2238 C CA . TRP A 1 290 ? 5.060 1.848 11.410 1.00 66.31 290 TRP A CA 1
ATOM 2239 C C . TRP A 1 290 ? 3.988 1.078 10.612 1.00 66.31 290 TRP A C 1
ATOM 2241 O O . TRP A 1 290 ? 4.277 0.421 9.613 1.00 66.31 290 TRP A O 1
ATOM 2251 N N . GLY A 1 291 ? 2.737 1.140 11.063 1.00 68.69 291 GLY A N 1
ATOM 2252 C CA . GLY A 1 291 ? 1.628 0.365 10.513 1.00 68.69 291 GLY A CA 1
ATOM 2253 C C . GLY A 1 291 ? 1.629 -1.128 10.865 1.00 68.69 291 GLY A C 1
ATOM 2254 O O . GLY A 1 291 ? 0.628 -1.769 10.598 1.00 68.69 291 GLY A O 1
ATOM 2255 N N . ARG A 1 292 ? 2.669 -1.706 11.480 1.00 86.06 292 ARG A N 1
ATOM 2256 C CA . ARG A 1 292 ? 2.634 -3.097 11.987 1.00 86.06 292 ARG A CA 1
ATOM 2257 C C . ARG A 1 292 ? 1.642 -3.277 13.128 1.00 86.06 292 ARG A C 1
ATOM 2259 O O . ARG A 1 292 ? 1.044 -4.339 13.262 1.00 86.06 292 ARG A O 1
ATOM 2266 N N . PHE A 1 293 ? 1.495 -2.235 13.939 1.00 89.88 293 PHE A N 1
ATOM 2267 C CA . PHE A 1 293 ? 0.420 -2.099 14.911 1.00 89.88 293 PHE A CA 1
ATOM 2268 C C . PHE A 1 293 ? -0.569 -1.035 14.425 1.00 89.88 293 PHE A C 1
ATOM 2270 O O . PHE A 1 293 ? -0.150 -0.110 13.715 1.00 89.88 293 PHE A O 1
ATOM 2277 N N . PRO A 1 294 ? -1.854 -1.129 14.814 1.00 93.44 294 PRO A N 1
ATOM 2278 C CA . PRO A 1 294 ? -2.856 -0.149 14.417 1.00 93.44 294 PRO A CA 1
ATOM 2279 C C . PRO A 1 294 ? -2.419 1.267 14.807 1.00 93.44 294 PRO A C 1
ATOM 2281 O O . PRO A 1 294 ? -2.037 1.509 15.952 1.00 93.44 294 PRO A O 1
ATOM 2284 N N . THR A 1 295 ? -2.462 2.209 13.865 1.00 93.31 295 THR A N 1
ATOM 2285 C CA . THR A 1 295 ? -2.071 3.601 14.126 1.00 93.31 295 THR A CA 1
ATOM 2286 C C . THR A 1 295 ? -2.973 4.603 13.416 1.00 93.31 295 THR A C 1
ATOM 2288 O O . THR A 1 295 ? -3.379 4.403 12.271 1.00 93.31 295 THR A O 1
ATOM 2291 N N . LEU A 1 296 ? -3.256 5.717 14.094 1.00 93.44 296 LEU A N 1
ATOM 2292 C CA . LEU A 1 296 ? -3.858 6.916 13.502 1.00 93.44 296 LEU A CA 1
ATOM 2293 C C . LEU A 1 296 ? -2.803 7.854 12.908 1.00 93.44 296 LEU A C 1
ATOM 2295 O O . LEU A 1 296 ? -3.140 8.748 12.147 1.00 93.44 296 LEU A O 1
ATOM 2299 N N . ASN A 1 297 ? -1.528 7.689 13.252 1.00 91.62 297 ASN A N 1
ATOM 2300 C CA . ASN A 1 297 ? -0.457 8.543 12.761 1.00 91.62 297 ASN A CA 1
ATOM 2301 C C . ASN A 1 297 ? 0.674 7.678 12.206 1.00 91.62 297 ASN A C 1
ATOM 2303 O O . ASN A 1 297 ? 1.526 7.181 12.945 1.00 91.62 297 ASN A O 1
ATOM 2307 N N . SER A 1 298 ? 0.680 7.488 10.887 1.00 90.50 298 SER A N 1
ATOM 2308 C CA . SER A 1 298 ? 1.721 6.722 10.198 1.00 90.50 298 SER A CA 1
ATOM 2309 C C . SER A 1 298 ? 3.061 7.464 10.135 1.00 90.50 298 SER A C 1
ATOM 2311 O O . SER A 1 298 ? 4.080 6.839 9.851 1.00 90.50 298 SER A O 1
ATOM 2313 N N . THR A 1 299 ? 3.089 8.773 10.416 1.00 90.75 299 THR A N 1
ATOM 2314 C CA . THR A 1 299 ? 4.317 9.583 10.444 1.00 90.75 299 THR A CA 1
ATOM 2315 C C . THR A 1 299 ? 4.922 9.691 11.842 1.00 90.75 299 THR A C 1
ATOM 2317 O O . THR A 1 299 ? 5.901 10.417 12.028 1.00 90.75 299 THR A O 1
ATOM 2320 N N . ASP A 1 300 ? 4.345 9.021 12.843 1.00 87.88 300 ASP A N 1
ATOM 2321 C CA . ASP A 1 300 ? 4.909 9.023 14.186 1.00 87.88 300 ASP A CA 1
ATOM 2322 C C . ASP A 1 300 ? 6.350 8.479 14.177 1.00 87.88 300 ASP A C 1
ATOM 2324 O O . ASP A 1 300 ? 6.690 7.524 13.472 1.00 87.88 300 ASP A O 1
ATOM 2328 N N . GLY A 1 301 ? 7.227 9.150 14.919 1.00 86.69 301 GLY A N 1
ATOM 2329 C CA . GLY A 1 301 ? 8.670 8.911 14.904 1.00 86.69 301 GLY A CA 1
ATOM 2330 C C . GLY A 1 301 ? 9.447 9.551 13.742 1.00 86.69 301 GLY A C 1
ATOM 2331 O O . GLY A 1 301 ? 10.677 9.590 13.821 1.00 86.69 301 GLY A O 1
ATOM 2332 N N . PHE A 1 302 ? 8.797 10.116 12.712 1.00 91.38 302 PHE A N 1
ATOM 2333 C CA . PHE A 1 302 ? 9.511 10.743 11.587 1.00 91.38 302 PHE A CA 1
ATOM 2334 C C . PHE A 1 302 ? 10.390 11.923 12.021 1.00 91.38 302 PHE A C 1
ATOM 2336 O O . PHE A 1 302 ? 11.521 12.029 11.562 1.00 91.38 302 PHE A O 1
ATOM 2343 N N . ASN A 1 303 ? 9.932 12.766 12.953 1.00 92.19 303 ASN A N 1
ATOM 2344 C CA . ASN A 1 303 ? 10.735 13.890 13.456 1.00 92.19 303 ASN A CA 1
ATOM 2345 C C . ASN A 1 303 ? 12.058 13.414 14.074 1.00 92.19 303 ASN A C 1
ATOM 2347 O O . ASN A 1 303 ? 13.116 13.954 13.765 1.00 92.19 303 ASN A O 1
ATOM 2351 N N . ASN A 1 304 ? 12.013 12.352 14.884 1.00 90.38 304 ASN A N 1
ATOM 2352 C CA . ASN A 1 304 ? 13.213 11.768 15.485 1.00 90.38 304 ASN A CA 1
ATOM 2353 C C . ASN A 1 304 ? 14.119 11.138 14.419 1.00 90.38 304 ASN A C 1
ATOM 2355 O O . ASN A 1 304 ? 15.343 11.260 14.495 1.00 90.38 304 ASN A O 1
ATOM 2359 N N . TYR A 1 305 ? 13.524 10.488 13.413 1.00 90.12 305 TYR A N 1
ATOM 2360 C CA . TYR A 1 305 ? 14.246 9.920 12.275 1.00 90.12 305 TYR A CA 1
ATOM 2361 C C . TYR A 1 305 ? 14.967 11.007 11.463 1.00 90.12 305 TYR A C 1
ATOM 2363 O O . TYR A 1 305 ? 16.159 10.879 11.184 1.00 90.12 305 TYR A O 1
ATOM 2371 N N . LEU A 1 306 ? 14.282 12.115 11.168 1.00 94.12 306 LEU A N 1
ATOM 2372 C CA . LEU A 1 306 ? 14.830 13.267 10.459 1.00 94.12 306 LEU A CA 1
ATOM 2373 C C . LEU A 1 306 ? 15.950 13.946 11.256 1.00 94.12 306 LEU A C 1
ATOM 2375 O O . LEU A 1 306 ? 17.022 14.183 10.704 1.00 94.12 306 LEU A O 1
ATOM 2379 N N . SER A 1 307 ? 15.755 14.196 12.554 1.00 94.38 307 SER A N 1
ATOM 2380 C CA . SER A 1 307 ? 16.810 14.751 13.413 1.00 94.38 307 SER A CA 1
ATOM 2381 C C . SER A 1 307 ? 18.037 13.838 13.485 1.00 94.38 307 SER A C 1
ATOM 2383 O O . SER A 1 307 ? 19.167 14.321 13.443 1.00 94.38 307 SER A O 1
ATOM 2385 N N . SER A 1 308 ? 17.833 12.518 13.531 1.00 93.06 308 SER A N 1
ATOM 2386 C CA . SER A 1 308 ? 18.933 11.544 13.519 1.00 93.06 308 SER A CA 1
ATOM 2387 C C . SER A 1 308 ? 19.697 11.574 12.194 1.00 93.06 308 SER A C 1
ATOM 2389 O O . SER A 1 308 ? 20.927 11.571 12.197 1.00 93.06 308 SER A O 1
ATOM 2391 N N . PHE A 1 309 ? 18.987 11.662 11.063 1.00 94.81 309 PHE A N 1
ATOM 2392 C CA . PHE A 1 309 ? 19.602 11.852 9.748 1.00 94.81 309 PHE A CA 1
ATOM 2393 C C . PHE A 1 309 ? 20.416 13.152 9.689 1.00 94.81 309 PHE A C 1
ATOM 2395 O O . PHE A 1 309 ? 21.579 13.121 9.298 1.00 94.81 309 PHE A O 1
ATOM 2402 N N . GLN A 1 310 ? 19.839 14.277 10.116 1.00 96.12 310 GLN A N 1
ATOM 2403 C CA . GLN A 1 310 ? 20.492 15.588 10.105 1.00 96.12 310 GLN A CA 1
ATOM 2404 C C . GLN A 1 310 ? 21.777 15.597 10.945 1.00 96.12 310 GLN A C 1
ATOM 2406 O O . GLN A 1 310 ? 22.810 16.079 10.478 1.00 96.12 310 GLN A O 1
ATOM 2411 N N . ALA A 1 311 ? 21.740 15.015 12.148 1.00 95.94 311 ALA A N 1
ATOM 2412 C CA . ALA A 1 311 ? 22.909 14.890 13.016 1.00 95.94 311 ALA A CA 1
ATOM 2413 C C . ALA A 1 311 ? 23.989 13.978 12.409 1.00 95.94 311 ALA A C 1
ATOM 2415 O O . ALA A 1 311 ? 25.169 14.330 12.408 1.00 95.94 311 ALA A O 1
ATOM 2416 N N . ALA A 1 312 ? 23.595 12.828 11.851 1.00 95.25 312 ALA A N 1
ATOM 2417 C CA . ALA A 1 312 ? 24.524 11.906 11.201 1.00 95.25 312 ALA A CA 1
ATOM 2418 C C . ALA A 1 312 ? 25.175 12.528 9.955 1.00 95.25 312 ALA A C 1
ATOM 2420 O O . ALA A 1 312 ? 26.377 12.374 9.747 1.00 95.25 312 ALA A O 1
ATOM 2421 N N . PHE A 1 313 ? 24.403 13.265 9.154 1.00 95.44 313 PHE A N 1
ATOM 2422 C CA . PHE A 1 313 ? 24.894 13.968 7.974 1.00 95.44 313 PHE A CA 1
ATOM 2423 C C . PHE A 1 313 ? 25.889 15.075 8.352 1.00 95.44 313 PHE A C 1
ATOM 2425 O O . PHE A 1 313 ? 26.986 15.121 7.800 1.00 95.44 313 PHE A O 1
ATOM 2432 N N . ALA A 1 314 ? 25.556 15.912 9.341 1.00 95.69 314 ALA A N 1
ATOM 2433 C CA . ALA A 1 314 ? 26.461 16.945 9.847 1.00 95.69 314 ALA A CA 1
ATOM 2434 C C . ALA A 1 314 ? 27.773 16.337 10.370 1.00 95.69 314 ALA A C 1
ATOM 2436 O O . ALA A 1 314 ? 28.857 16.774 9.987 1.00 95.69 314 ALA A O 1
ATOM 2437 N N . SER A 1 315 ? 27.685 15.260 11.161 1.00 95.81 315 SER A N 1
ATOM 2438 C CA . SER A 1 315 ? 28.861 14.548 11.671 1.00 95.81 315 SER A CA 1
ATOM 2439 C C . SER A 1 315 ? 29.726 13.965 10.550 1.00 95.81 315 SER A C 1
ATOM 2441 O O . SER A 1 315 ? 30.946 14.104 10.602 1.00 95.81 315 SER A O 1
ATOM 2443 N N . PHE A 1 316 ? 29.120 13.370 9.517 1.00 94.94 316 PHE A N 1
ATOM 2444 C CA . PHE A 1 316 ? 29.842 12.846 8.354 1.00 94.94 316 PHE A CA 1
ATOM 2445 C C . PHE A 1 316 ? 30.627 13.941 7.614 1.00 94.94 316 PHE A C 1
ATOM 2447 O O . PHE A 1 316 ? 31.737 13.700 7.139 1.00 94.94 316 PHE A O 1
ATOM 2454 N N . HIS A 1 317 ? 30.080 15.157 7.570 1.00 93.19 317 HIS A N 1
ATOM 2455 C CA . HIS A 1 317 ? 30.707 16.331 6.965 1.00 93.19 317 HIS A CA 1
ATOM 2456 C C . HIS A 1 317 ? 31.580 17.155 7.936 1.00 93.19 317 HIS A C 1
ATOM 2458 O O . HIS A 1 317 ? 32.108 18.193 7.538 1.00 93.19 317 HIS A O 1
ATOM 2464 N N . ASN A 1 318 ? 31.796 16.694 9.176 1.00 94.62 318 ASN A N 1
ATOM 2465 C CA . ASN A 1 318 ? 32.505 17.420 10.242 1.00 94.62 318 ASN A CA 1
ATOM 2466 C C . ASN A 1 318 ? 31.932 18.826 10.516 1.00 94.62 318 ASN A C 1
ATOM 2468 O O . ASN A 1 318 ? 32.678 19.796 10.659 1.00 94.62 318 ASN A O 1
ATOM 2472 N N . GLN A 1 319 ? 30.605 18.936 10.572 1.00 92.69 319 GLN A N 1
ATOM 2473 C CA . GLN A 1 319 ? 29.874 20.161 10.891 1.00 92.69 319 GLN A CA 1
ATOM 2474 C C . GLN A 1 319 ? 29.092 20.027 12.201 1.00 92.69 319 GLN A C 1
ATOM 2476 O O . GLN A 1 319 ? 28.675 18.932 12.575 1.00 92.69 319 GLN A O 1
ATOM 2481 N N . ASP A 1 320 ? 28.829 21.162 12.853 1.00 92.00 320 ASP A N 1
ATOM 2482 C CA . ASP A 1 320 ? 28.025 21.220 14.083 1.00 92.00 320 ASP A CA 1
ATOM 2483 C C . ASP A 1 320 ? 26.515 21.098 13.817 1.00 92.00 320 ASP A C 1
ATOM 2485 O O . ASP A 1 320 ? 25.753 20.682 14.689 1.00 92.00 320 ASP A O 1
ATOM 2489 N N . SER A 1 321 ? 26.064 21.465 12.615 1.00 94.38 321 SER A N 1
ATOM 2490 C CA . SER A 1 321 ? 24.653 21.442 12.230 1.00 94.38 321 SER A CA 1
ATOM 2491 C C . SER A 1 321 ? 24.469 21.020 10.779 1.00 94.38 321 SER A C 1
ATOM 2493 O O . SER A 1 321 ? 25.360 21.195 9.951 1.00 94.38 321 SER A O 1
ATOM 2495 N N . PHE A 1 322 ? 23.281 20.503 10.469 1.00 94.38 322 PHE A N 1
ATOM 2496 C CA . PHE A 1 322 ? 22.897 20.151 9.108 1.00 94.38 322 PHE A CA 1
ATOM 2497 C C . PHE A 1 322 ? 22.867 21.388 8.201 1.00 94.38 322 PHE A C 1
ATOM 2499 O O . PHE A 1 322 ? 22.259 22.400 8.547 1.00 94.38 322 PHE A O 1
ATOM 2506 N N . ASP A 1 323 ? 23.491 21.274 7.031 1.00 91.38 323 ASP A N 1
ATOM 2507 C CA . ASP A 1 323 ? 23.539 22.312 6.007 1.00 91.38 323 ASP A CA 1
ATOM 2508 C C . ASP A 1 323 ? 22.992 21.760 4.684 1.00 91.38 323 ASP A C 1
ATOM 2510 O O . ASP A 1 323 ? 23.612 20.922 4.025 1.00 91.38 323 ASP A O 1
ATOM 2514 N N . VAL A 1 324 ? 21.818 22.259 4.283 1.00 90.75 324 VAL A N 1
ATOM 2515 C CA . VAL A 1 324 ? 21.142 21.868 3.036 1.00 90.75 324 VAL A CA 1
ATOM 2516 C C . VAL A 1 324 ? 22.018 22.100 1.803 1.00 90.75 324 VAL A C 1
ATOM 2518 O O . VAL A 1 324 ? 21.922 21.353 0.831 1.00 90.75 324 VAL A O 1
ATOM 2521 N N . THR A 1 325 ? 22.906 23.098 1.828 1.00 89.62 325 THR A N 1
ATOM 2522 C CA . THR A 1 325 ? 23.748 23.440 0.673 1.00 89.62 325 THR A CA 1
ATOM 2523 C C . THR A 1 325 ? 24.809 22.377 0.380 1.00 89.62 325 THR A C 1
ATOM 2525 O O . THR A 1 325 ? 25.352 22.342 -0.726 1.00 89.62 325 THR A O 1
ATOM 2528 N N . GLN A 1 326 ? 25.065 21.477 1.336 1.00 90.62 326 GLN A N 1
ATOM 2529 C CA . GLN A 1 326 ? 25.983 20.348 1.179 1.00 90.62 326 GLN A CA 1
ATOM 2530 C C . GLN A 1 326 ? 25.319 19.085 0.639 1.00 90.62 326 GLN A C 1
ATOM 2532 O O . GLN A 1 326 ? 26.015 18.115 0.327 1.00 90.62 326 GLN A O 1
ATOM 2537 N N . LEU A 1 327 ? 23.991 19.076 0.496 1.00 91.56 327 LEU A N 1
ATOM 2538 C CA . LEU A 1 327 ? 23.303 17.946 -0.106 1.00 91.56 327 LEU A CA 1
ATOM 2539 C C . LEU A 1 327 ? 23.785 17.733 -1.553 1.00 91.56 327 LEU A C 1
ATOM 2541 O O . LEU A 1 327 ? 23.871 18.682 -2.342 1.00 91.56 327 LEU A O 1
ATOM 2545 N N . PRO A 1 328 ? 24.084 16.485 -1.953 1.00 90.94 328 PRO A N 1
ATOM 2546 C CA . PRO A 1 328 ? 24.460 16.202 -3.327 1.00 90.94 328 PRO A CA 1
ATOM 2547 C C . PRO A 1 328 ? 23.254 16.365 -4.260 1.00 90.94 328 PRO A C 1
ATOM 2549 O O . PRO A 1 328 ? 22.107 16.151 -3.881 1.00 90.94 328 PRO A O 1
ATOM 2552 N N . LYS A 1 329 ? 23.520 16.654 -5.541 1.00 88.38 329 LYS A N 1
ATOM 2553 C CA . LYS A 1 329 ? 22.470 16.858 -6.563 1.00 88.38 329 LYS A CA 1
ATOM 2554 C C . LYS A 1 329 ? 21.559 15.648 -6.790 1.00 88.38 329 LYS A C 1
ATOM 2556 O O . LYS A 1 329 ? 20.483 15.795 -7.359 1.00 88.38 329 LYS A O 1
ATOM 2561 N N . LYS A 1 330 ? 22.031 14.444 -6.462 1.00 91.25 330 LYS A N 1
ATOM 2562 C CA . LYS A 1 330 ? 21.288 13.191 -6.605 1.00 91.25 330 LYS A CA 1
ATOM 2563 C C . LYS A 1 330 ? 21.466 12.383 -5.334 1.00 91.25 330 LYS A C 1
ATOM 2565 O O . LYS A 1 330 ? 22.592 12.025 -4.996 1.00 91.25 330 LYS A O 1
ATOM 2570 N N . ILE A 1 331 ? 20.355 12.090 -4.674 1.00 94.50 331 ILE A N 1
ATOM 2571 C CA . ILE A 1 331 ? 20.305 11.280 -3.461 1.00 94.50 331 ILE A CA 1
ATOM 2572 C C . ILE A 1 331 ? 19.443 10.060 -3.761 1.00 94.50 331 ILE A C 1
ATOM 2574 O O . ILE A 1 331 ? 18.354 10.189 -4.316 1.00 94.50 331 ILE A O 1
ATOM 2578 N N . LEU A 1 332 ? 19.944 8.880 -3.407 1.00 95.88 332 LEU A N 1
ATOM 2579 C CA . LEU A 1 332 ? 19.160 7.652 -3.381 1.00 95.88 332 LEU A CA 1
ATOM 2580 C C . LEU A 1 332 ? 18.855 7.332 -1.920 1.00 95.88 332 LEU A C 1
ATOM 2582 O O . LEU A 1 332 ? 19.776 7.104 -1.139 1.00 95.88 332 LEU A O 1
ATOM 2586 N N . VAL A 1 333 ? 17.573 7.313 -1.568 1.00 96.19 333 VAL A N 1
ATOM 2587 C CA . VAL A 1 333 ? 17.111 6.870 -0.251 1.00 96.19 333 VAL A CA 1
ATOM 2588 C C . VAL A 1 333 ? 16.617 5.436 -0.381 1.00 96.19 333 VAL A C 1
ATOM 2590 O O . VAL A 1 333 ? 15.813 5.133 -1.261 1.00 96.19 333 VAL A O 1
ATOM 2593 N N . LEU A 1 334 ? 17.126 4.547 0.470 1.00 94.19 334 LEU A N 1
ATOM 2594 C CA . LEU A 1 334 ? 16.793 3.127 0.452 1.00 94.19 334 LEU A CA 1
ATOM 2595 C C . LEU A 1 334 ? 16.009 2.766 1.711 1.00 94.19 334 LEU A C 1
ATOM 2597 O O . LEU A 1 334 ? 16.501 2.938 2.825 1.00 94.19 334 LEU A O 1
ATOM 2601 N N . GLY A 1 335 ? 14.802 2.243 1.513 1.00 89.62 335 GLY A N 1
ATOM 2602 C CA . GLY A 1 335 ? 14.098 1.463 2.525 1.00 89.62 335 GLY A CA 1
ATOM 2603 C C . GLY A 1 335 ? 14.465 -0.016 2.423 1.00 89.62 335 GLY A C 1
ATOM 2604 O O . GLY A 1 335 ? 14.943 -0.479 1.386 1.00 89.62 335 GLY A O 1
ATOM 2605 N N . SER A 1 336 ? 14.246 -0.766 3.499 1.00 84.94 336 SER A N 1
ATOM 2606 C CA . SER A 1 336 ? 14.574 -2.193 3.570 1.00 84.94 336 SER A CA 1
ATOM 2607 C C . SER A 1 336 ? 13.370 -3.011 4.017 1.00 84.94 336 SER A C 1
ATOM 2609 O O . SER A 1 336 ? 12.840 -2.777 5.102 1.00 84.94 336 SER A O 1
ATOM 2611 N N . ASN A 1 337 ? 12.994 -4.020 3.235 1.00 84.00 337 ASN A N 1
ATOM 2612 C CA . ASN A 1 337 ? 11.833 -4.872 3.488 1.00 84.00 337 ASN A CA 1
ATOM 2613 C C . ASN A 1 337 ? 10.553 -4.048 3.739 1.00 84.00 337 ASN A C 1
ATOM 2615 O O . ASN A 1 337 ? 10.215 -3.167 2.956 1.00 84.00 337 ASN A O 1
ATOM 2619 N N . GLU A 1 338 ? 9.865 -4.289 4.856 1.00 87.06 338 GLU A N 1
ATOM 2620 C CA . GLU A 1 338 ? 8.689 -3.521 5.286 1.00 87.06 338 GLU A CA 1
ATOM 2621 C C . GLU A 1 338 ? 9.047 -2.106 5.789 1.00 87.06 338 GLU A C 1
ATOM 2623 O O . GLU A 1 338 ? 8.166 -1.268 5.971 1.00 87.06 338 GLU A O 1
ATOM 2628 N N . PHE A 1 339 ? 10.331 -1.795 6.014 1.00 86.56 339 PHE A N 1
ATOM 2629 C CA . PHE A 1 339 ? 10.773 -0.469 6.447 1.00 86.56 339 PHE A CA 1
ATOM 2630 C C . PHE A 1 339 ? 11.005 0.469 5.261 1.00 86.56 339 PHE A C 1
ATOM 2632 O O . PHE A 1 339 ? 12.138 0.743 4.864 1.00 86.56 339 PHE A O 1
ATOM 2639 N N . VAL A 1 340 ? 9.906 0.956 4.688 1.00 90.44 340 VAL A N 1
ATOM 2640 C CA . VAL A 1 340 ? 9.932 1.811 3.487 1.00 90.44 340 VAL A CA 1
ATOM 2641 C C . VAL A 1 340 ? 9.249 3.163 3.670 1.00 90.44 340 VAL A C 1
ATOM 2643 O O . VAL A 1 340 ? 9.613 4.113 2.984 1.00 90.44 340 VAL A O 1
ATOM 2646 N N . TRP A 1 341 ? 8.322 3.296 4.625 1.00 93.50 341 TRP A N 1
ATOM 2647 C CA . TRP A 1 341 ? 7.531 4.521 4.780 1.00 93.50 341 TRP A CA 1
ATOM 2648 C C . TRP A 1 341 ? 8.326 5.723 5.317 1.00 93.50 341 TRP A C 1
ATOM 2650 O O . TRP A 1 341 ? 8.328 6.774 4.684 1.00 93.50 341 TRP A O 1
ATOM 2660 N N . LEU A 1 342 ? 9.060 5.594 6.431 1.00 92.00 342 LEU A N 1
ATOM 2661 C CA . LEU A 1 342 ? 9.892 6.708 6.923 1.00 92.00 342 LEU A CA 1
ATOM 2662 C C . LEU A 1 342 ? 11.032 7.089 5.958 1.00 92.00 342 LEU A C 1
ATOM 2664 O O . LEU A 1 342 ? 11.254 8.285 5.767 1.00 92.00 342 LEU A O 1
ATOM 2668 N N . PRO A 1 343 ? 11.731 6.130 5.310 1.00 93.75 343 PRO A N 1
ATOM 2669 C CA . PRO A 1 343 ? 12.659 6.452 4.228 1.00 93.75 343 PRO A CA 1
ATOM 2670 C C . PRO A 1 343 ? 11.993 7.229 3.087 1.00 93.75 343 PRO A C 1
ATOM 2672 O O . PRO A 1 343 ? 12.578 8.183 2.581 1.00 93.75 343 PRO A O 1
ATOM 2675 N N . PHE A 1 344 ? 10.761 6.879 2.711 1.00 96.00 344 PHE A N 1
ATOM 2676 C CA . PHE A 1 344 ? 10.004 7.642 1.721 1.00 96.00 344 PHE A CA 1
ATOM 2677 C C . PHE A 1 344 ? 9.706 9.076 2.191 1.00 96.00 344 PHE A C 1
ATOM 2679 O O . PHE A 1 344 ? 9.989 10.012 1.449 1.00 96.00 344 PHE A O 1
ATOM 2686 N N . LEU A 1 345 ? 9.240 9.273 3.430 1.00 96.19 345 LEU A N 1
ATOM 2687 C CA . LEU A 1 345 ? 9.023 10.617 3.990 1.00 96.19 345 LEU A CA 1
ATOM 2688 C C . LEU A 1 345 ? 10.316 11.450 4.023 1.00 96.19 345 LEU A C 1
ATOM 2690 O O . LEU A 1 345 ? 10.295 12.649 3.750 1.00 96.19 345 LEU A O 1
ATOM 2694 N N . LEU A 1 346 ? 11.461 10.823 4.318 1.00 96.38 346 LEU A N 1
ATOM 2695 C CA . LEU A 1 346 ? 12.765 11.487 4.239 1.00 96.38 346 LEU A CA 1
ATOM 2696 C C . LEU A 1 346 ? 13.091 11.881 2.796 1.00 96.38 346 LEU A C 1
ATOM 2698 O O . LEU A 1 346 ? 13.585 12.981 2.562 1.00 96.38 346 LEU A O 1
ATOM 2702 N N . ALA A 1 347 ? 12.813 11.004 1.832 1.00 97.06 347 ALA A N 1
ATOM 2703 C CA . ALA A 1 347 ? 13.023 11.290 0.421 1.00 97.06 347 ALA A CA 1
ATOM 2704 C C . ALA A 1 347 ? 12.147 12.462 -0.060 1.00 97.06 347 ALA A C 1
ATOM 2706 O O . ALA A 1 347 ? 12.657 13.349 -0.742 1.00 97.06 347 ALA A O 1
ATOM 2707 N N . GLU A 1 348 ? 10.874 12.521 0.345 1.00 96.62 348 GLU A N 1
ATOM 2708 C CA . GLU A 1 348 ? 9.988 13.663 0.070 1.00 96.62 348 GLU A CA 1
ATOM 2709 C C . GLU A 1 348 ? 10.500 14.962 0.694 1.00 96.62 348 GLU A C 1
ATOM 2711 O O . GLU A 1 348 ? 10.519 16.011 0.042 1.00 96.62 348 GLU A O 1
ATOM 2716 N N . TRP A 1 349 ? 10.950 14.903 1.950 1.00 96.75 349 TRP A N 1
ATOM 2717 C CA . TRP A 1 349 ? 11.531 16.061 2.619 1.00 96.75 349 TRP A CA 1
ATOM 2718 C C . TRP A 1 349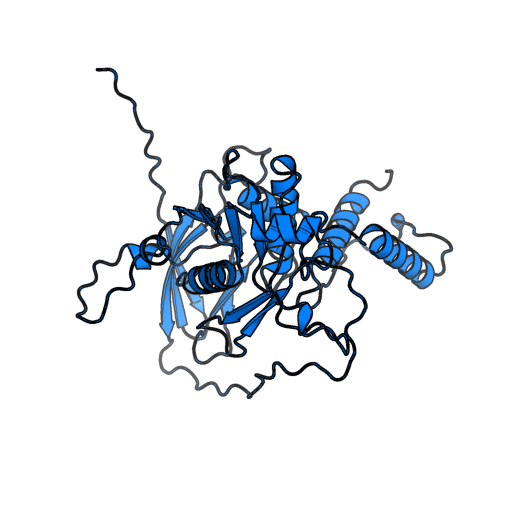 ? 12.789 16.550 1.891 1.00 96.75 349 TRP A C 1
ATOM 2720 O O . TRP A 1 349 ? 12.928 17.748 1.650 1.00 96.75 349 TRP A O 1
ATOM 2730 N N . LEU A 1 350 ? 13.677 15.640 1.476 1.00 96.25 350 LEU A N 1
ATOM 2731 C CA . LEU A 1 350 ? 14.882 15.972 0.710 1.00 96.25 350 LEU A CA 1
ATOM 2732 C C . LEU A 1 350 ? 14.548 16.589 -0.652 1.00 96.25 350 LEU A C 1
ATOM 2734 O O . LEU A 1 350 ? 15.186 17.568 -1.043 1.00 96.25 350 LEU A O 1
ATOM 2738 N N . GLU A 1 351 ? 13.556 16.048 -1.364 1.00 94.75 351 GLU A N 1
ATOM 2739 C CA . GLU A 1 351 ? 13.094 16.584 -2.648 1.00 94.75 351 GLU A CA 1
ATOM 2740 C C . GLU A 1 351 ? 12.556 18.013 -2.483 1.00 94.75 351 GLU A C 1
ATOM 2742 O O . GLU A 1 351 ? 12.965 18.914 -3.216 1.00 94.75 351 GLU A O 1
ATOM 2747 N N . THR A 1 352 ? 11.725 18.246 -1.465 1.00 92.12 352 THR A N 1
ATOM 2748 C CA . THR A 1 352 ? 11.117 19.558 -1.189 1.00 92.12 352 THR A CA 1
ATOM 2749 C C . THR A 1 352 ? 12.155 20.587 -0.733 1.00 92.12 352 THR A C 1
ATOM 2751 O O . THR A 1 352 ? 12.187 21.714 -1.227 1.00 92.12 352 THR A O 1
ATOM 2754 N N . THR A 1 353 ? 13.050 20.195 0.176 1.00 87.69 353 THR A N 1
ATOM 2755 C CA . THR A 1 353 ? 14.076 21.084 0.747 1.00 87.69 353 THR A CA 1
ATOM 2756 C C . THR A 1 353 ? 15.128 21.461 -0.301 1.00 87.69 353 THR A C 1
ATOM 2758 O O . THR A 1 353 ? 15.585 22.601 -0.347 1.00 87.69 353 THR A O 1
ATOM 2761 N N . SER A 1 354 ? 15.466 20.544 -1.215 1.00 81.12 354 SER A N 1
ATOM 2762 C CA . SER A 1 354 ? 16.380 20.840 -2.329 1.00 81.12 354 SER A CA 1
ATOM 2763 C C . SER A 1 354 ? 15.779 21.816 -3.348 1.00 81.12 354 SER A C 1
ATOM 2765 O O . SER A 1 354 ? 16.519 22.529 -4.024 1.00 81.12 354 SER A O 1
ATOM 2767 N N . GLN A 1 355 ? 14.448 21.854 -3.476 1.00 76.69 355 GLN A N 1
ATOM 2768 C CA . GLN A 1 355 ? 13.741 22.800 -4.345 1.00 76.69 355 GLN A CA 1
ATOM 2769 C C . GLN A 1 355 ? 13.571 24.184 -3.695 1.00 76.69 355 GLN A C 1
ATOM 2771 O O . GLN A 1 355 ? 13.507 25.176 -4.418 1.00 76.69 355 GLN A O 1
ATOM 2776 N N . ASN A 1 356 ? 13.572 24.266 -2.357 1.00 67.94 356 ASN A N 1
ATOM 2777 C CA . ASN A 1 356 ? 13.424 25.506 -1.586 1.00 67.94 356 ASN A CA 1
ATOM 2778 C C . ASN A 1 356 ? 14.535 25.669 -0.522 1.00 67.94 356 ASN A C 1
ATOM 2780 O O . ASN A 1 356 ? 14.269 25.509 0.666 1.00 67.94 356 ASN A O 1
ATOM 2784 N N . PRO A 1 357 ? 15.770 26.066 -0.889 1.00 59.44 357 PRO A N 1
ATOM 2785 C CA . PRO A 1 357 ? 16.899 26.147 0.051 1.00 59.44 357 PRO A CA 1
ATOM 2786 C C . PRO A 1 357 ? 16.794 27.246 1.129 1.00 59.44 357 PRO A C 1
ATOM 2788 O O . PRO A 1 357 ? 17.738 27.429 1.891 1.00 59.44 357 PRO A O 1
ATOM 2791 N N . GLN A 1 358 ? 15.713 28.037 1.145 1.00 47.03 358 GLN A N 1
ATOM 2792 C CA . GLN A 1 358 ? 15.543 29.219 2.007 1.00 47.03 358 GLN A CA 1
ATOM 2793 C C . GLN A 1 358 ? 14.364 29.134 2.994 1.00 47.03 358 GLN A C 1
ATOM 2795 O O . GLN A 1 358 ? 14.034 30.150 3.604 1.00 47.03 358 GLN A O 1
ATOM 2800 N N . SER A 1 359 ? 13.713 27.974 3.135 1.00 43.09 359 SER A N 1
ATOM 2801 C CA . SER A 1 359 ? 12.602 27.777 4.085 1.00 43.09 359 SER A CA 1
ATOM 2802 C C . SER A 1 359 ? 13.060 27.319 5.460 1.00 43.09 359 SER A C 1
ATOM 2804 O O . SER A 1 359 ? 13.849 26.345 5.488 1.00 43.09 359 SER A O 1
#